Protein AF-0000000084676140 (afdb_homodimer)

pLDDT: mean 97.28, std 3.25, range [74.62, 98.94]

Solvent-accessible surface area (backbone atoms only — not comparable to full-atom values): 13722 Å² total; per-residue (Å²): 125,69,21,80,64,60,48,73,68,31,52,50,50,38,68,68,70,50,57,77,86,40,55,32,29,38,42,34,38,34,19,62,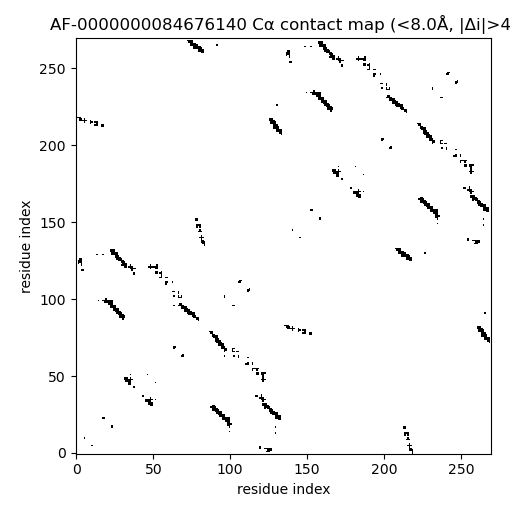25,75,58,37,58,63,63,89,87,52,85,69,72,92,49,34,3,62,56,28,33,50,60,19,43,62,53,45,52,54,49,39,47,73,50,59,23,47,77,77,42,59,28,44,33,72,39,47,38,20,46,53,89,87,59,68,49,47,32,38,36,34,35,37,27,58,24,46,62,37,52,54,51,43,66,65,31,68,70,49,51,64,36,44,59,31,41,55,17,6,43,57,29,37,37,32,33,39,27,38,60,66,132,124,70,19,80,64,60,46,73,68,32,50,51,50,40,68,68,70,50,57,76,86,42,54,33,28,36,41,34,38,33,18,61,25,75,57,38,59,63,61,89,87,51,85,69,73,91,50,35,3,63,54,28,32,49,60,20,43,62,53,46,52,54,49,38,47,72,50,58,23,47,77,78,42,59,28,43,32,72,38,51,37,21,47,54,91,87,59,66,48,46,32,38,36,35,36,37,29,58,24,47,62,38,53,53,51,43,65,64,31,68,69,49,50,65,35,43,59,29,42,57,16,6,42,58,29,37,36,32,32,39,25,38,59,68,131

Nearest PDB structures (foldseek):
  3hhl-assembly2_C  TM=9.458E-01  e=1.572E-15  Rhodopseudomonas palustris
  3dca-assembly2_D  TM=9.521E-01  e=3.335E-15  Rhodopseudomonas palustris
  3fmb-assembly1_B  TM=6.261E-01  e=5.735E-05  Bacteroides fragilis NCTC 9343
  3hf5-assembly2_C  TM=5.515E-01  e=2.009E-04  Pseudomonas reinekei
  3hfk-assembly1_A  TM=5.373E-01  e=4.003E-04  Pseudomonas reinekei

Structure (mmCIF, N/CA/C/O backbone):
data_AF-0000000084676140-model_v1
#
loop_
_entity.id
_entity.type
_entity.pdbx_description
1 polymer 'DUF1330 domain-containing protein'
#
loop_
_atom_site.group_PDB
_atom_site.id
_atom_site.type_symbol
_atom_site.label_atom_id
_atom_site.label_alt_id
_atom_site.label_comp_id
_atom_site.label_asym_id
_atom_site.label_entity_id
_atom_site.label_seq_id
_atom_site.pdbx_PDB_ins_code
_atom_site.Cartn_x
_atom_site.Cartn_y
_atom_site.Cartn_z
_atom_site.occupancy
_atom_site.B_iso_or_equiv
_atom_site.auth_seq_id
_atom_site.auth_comp_id
_atom_site.auth_asym_id
_atom_site.auth_atom_id
_atom_site.pdbx_PDB_model_num
ATOM 1 N N . MET A 1 1 ? 2.906 -12.539 12.797 1 79.81 1 MET A N 1
ATOM 2 C CA . MET A 1 1 ? 2.945 -13.727 11.945 1 79.81 1 MET A CA 1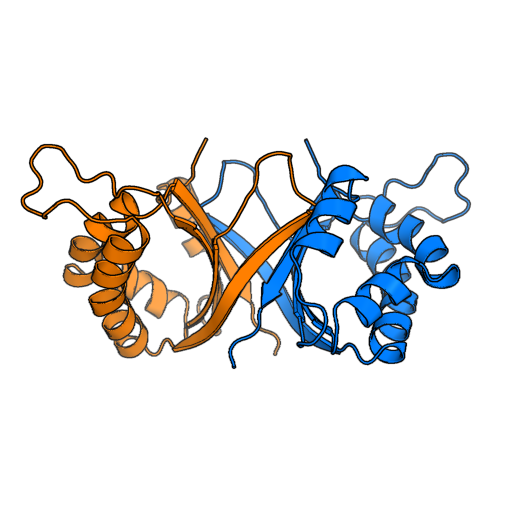
ATOM 3 C C . MET A 1 1 ? 2.785 -13.352 10.477 1 79.81 1 MET A C 1
ATOM 5 O O . MET A 1 1 ? 2.051 -12.422 10.148 1 79.81 1 MET A O 1
ATOM 9 N N . PRO A 1 2 ? 3.498 -13.992 9.594 1 91.94 2 PRO A N 1
ATOM 10 C CA . PRO A 1 2 ? 3.398 -13.664 8.172 1 91.94 2 PRO A CA 1
ATOM 11 C C . PRO A 1 2 ? 2.035 -14.008 7.578 1 91.94 2 PRO A C 1
ATOM 13 O O . PRO A 1 2 ? 1.353 -14.906 8.078 1 91.94 2 PRO A O 1
ATOM 16 N N . SER A 1 3 ? 1.555 -13.227 6.699 1 97 3 SER A N 1
ATOM 17 C CA . SER A 1 3 ? 0.346 -13.484 5.922 1 97 3 SER A CA 1
ATOM 18 C C . SER A 1 3 ? 0.681 -13.805 4.469 1 97 3 SER A C 1
ATOM 20 O O . SER A 1 3 ? 1.271 -12.984 3.764 1 97 3 SER A O 1
ATOM 22 N N . LEU A 1 4 ? 0.245 -15 4.023 1 97.5 4 LEU A N 1
ATOM 23 C CA . LEU A 1 4 ? 0.653 -15.438 2.693 1 97.5 4 LEU A CA 1
ATOM 24 C C . LEU A 1 4 ? -0.562 -15.766 1.834 1 97.5 4 LEU A C 1
ATOM 26 O O . LEU A 1 4 ? -0.536 -15.578 0.615 1 97.5 4 LEU A O 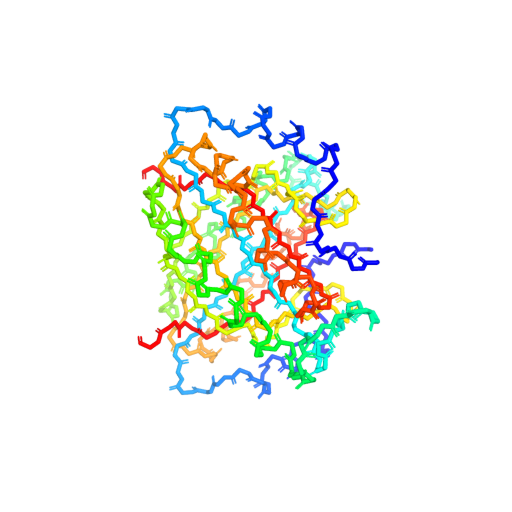1
ATOM 30 N N . ASN A 1 5 ? -1.554 -16.344 2.516 1 95.88 5 ASN A N 1
ATOM 31 C CA . ASN A 1 5 ? -2.773 -16.75 1.832 1 95.88 5 ASN A CA 1
ATOM 32 C C . ASN A 1 5 ? -4.02 -16.234 2.545 1 95.88 5 ASN A C 1
ATOM 34 O O . ASN A 1 5 ? -4.012 -16.047 3.764 1 95.88 5 ASN A O 1
ATOM 38 N N . PRO A 1 6 ? -4.996 -16.016 1.751 1 96.56 6 PRO A N 1
ATOM 39 C CA . PRO A 1 6 ? -6.215 -15.555 2.426 1 96.56 6 PRO A CA 1
ATOM 40 C C . PRO A 1 6 ? -6.906 -16.672 3.205 1 96.56 6 PRO A C 1
ATOM 42 O O . PRO A 1 6 ? -6.895 -17.828 2.779 1 96.56 6 PRO A O 1
ATOM 45 N N . SER A 1 7 ? -7.488 -16.297 4.309 1 95.81 7 SER A N 1
ATOM 46 C CA . SER A 1 7 ? -8.375 -17.219 5.016 1 95.81 7 SER A CA 1
ATOM 47 C C . SER A 1 7 ? -9.758 -17.266 4.363 1 95.81 7 SER A C 1
ATOM 49 O O . SER A 1 7 ? -10.086 -16.406 3.541 1 95.81 7 SER A O 1
ATOM 51 N N . ARG A 1 8 ? -10.539 -18.266 4.836 1 95.62 8 ARG A N 1
ATOM 52 C CA . ARG A 1 8 ? -11.914 -18.359 4.352 1 95.62 8 ARG A CA 1
ATOM 53 C C . ARG A 1 8 ? -12.719 -17.125 4.762 1 95.62 8 ARG A C 1
ATOM 55 O O . ARG A 1 8 ? -13.508 -16.594 3.971 1 95.62 8 ARG A O 1
ATOM 62 N N . GLU A 1 9 ? -12.484 -16.688 5.984 1 96.38 9 GLU A N 1
ATOM 63 C CA . GLU A 1 9 ? -13.18 -15.516 6.496 1 96.38 9 GLU A CA 1
ATOM 64 C C . GLU A 1 9 ? -12.812 -14.266 5.695 1 96.38 9 GLU A C 1
ATOM 66 O O . GLU A 1 9 ? -13.68 -13.453 5.371 1 96.38 9 GLU A O 1
ATOM 71 N N . GLN A 1 10 ? -11.594 -14.148 5.336 1 97.19 10 GLN A N 1
ATOM 72 C CA . GLN A 1 10 ? -11.125 -13.008 4.555 1 97.19 10 GLN A CA 1
ATOM 73 C C . GLN A 1 10 ? -11.703 -13.031 3.143 1 97.19 10 GLN A C 1
ATOM 75 O O . GLN A 1 10 ? -12.117 -12 2.617 1 97.19 10 GLN A O 1
ATOM 80 N N . LEU A 1 11 ? -11.727 -14.188 2.537 1 97.44 11 LEU A N 1
ATOM 81 C CA . LEU A 1 11 ? -12.312 -14.32 1.21 1 97.44 11 LEU A CA 1
ATOM 82 C C . LEU A 1 11 ? -13.797 -13.961 1.234 1 97.44 11 LEU A C 1
ATOM 84 O O . LEU A 1 11 ? -14.289 -13.281 0.332 1 97.44 11 LEU A O 1
ATOM 88 N N . ALA A 1 12 ? -14.492 -14.391 2.225 1 97.25 12 ALA A N 1
ATOM 89 C CA . ALA A 1 12 ? -15.914 -14.078 2.375 1 97.25 12 ALA A CA 1
ATOM 90 C C . ALA A 1 12 ? -16.125 -12.578 2.529 1 97.25 12 ALA A C 1
ATOM 92 O O . ALA A 1 12 ? -17.031 -12.008 1.907 1 97.25 12 ALA A O 1
ATOM 93 N N . ALA A 1 13 ? -15.336 -11.984 3.383 1 97.44 13 ALA A N 1
ATOM 94 C CA . ALA A 1 13 ? -15.43 -10.539 3.576 1 97.44 13 ALA A CA 1
ATOM 95 C C . ALA A 1 13 ? -15.188 -9.797 2.266 1 97.44 13 ALA A C 1
ATOM 97 O O . ALA A 1 13 ? -15.891 -8.828 1.957 1 97.44 13 ALA A O 1
ATOM 98 N N . PHE A 1 14 ? -14.25 -10.234 1.515 1 98.44 14 PHE A N 1
ATOM 99 C CA . PHE A 1 14 ? -13.945 -9.625 0.222 1 98.44 14 PHE A CA 1
ATOM 100 C C . PHE A 1 14 ? -15.148 -9.711 -0.708 1 98.44 14 PHE A C 1
ATOM 102 O O . PHE A 1 14 ? -15.578 -8.711 -1.281 1 98.44 14 PHE A O 1
ATOM 109 N N . ALA A 1 15 ? -15.656 -10.891 -0.856 1 98.06 15 ALA A N 1
ATOM 110 C CA . ALA A 1 15 ? -16.797 -11.117 -1.741 1 98.06 15 ALA A CA 1
ATOM 111 C C . ALA A 1 15 ? -17.984 -10.242 -1.348 1 98.06 15 ALA A C 1
ATOM 113 O O . ALA A 1 15 ? -18.719 -9.758 -2.211 1 98.06 15 ALA A O 1
ATOM 114 N N . GLU A 1 16 ? -18.109 -10.047 -0.111 1 98.06 16 GLU A N 1
ATOM 115 C CA . GLU A 1 16 ? -19.25 -9.297 0.408 1 98.06 16 GLU A CA 1
ATOM 116 C C . GLU A 1 16 ? -19.031 -7.797 0.257 1 98.06 16 GLU A C 1
ATOM 118 O O . GLU A 1 16 ? -19.953 -7.07 -0.124 1 98.06 16 GLU A O 1
ATOM 123 N N . GLN A 1 17 ? -17.844 -7.352 0.499 1 97.94 17 GLN A N 1
ATOM 124 C CA . GLN A 1 17 ? -17.625 -5.926 0.714 1 97.94 17 GLN A CA 1
ATOM 125 C C . GLN A 1 17 ? -17.203 -5.234 -0.579 1 97.94 17 GLN A C 1
ATOM 127 O O . GLN A 1 17 ? -17.438 -4.035 -0.748 1 97.94 17 GLN A O 1
ATOM 132 N N . MET A 1 18 ? -16.609 -5.965 -1.505 1 98.62 18 MET A N 1
ATOM 133 C CA . MET A 1 18 ? -16.219 -5.352 -2.77 1 98.62 18 MET A CA 1
ATOM 134 C C . MET A 1 18 ? -17.406 -5.207 -3.707 1 98.62 18 MET A C 1
ATOM 136 O O . MET A 1 18 ? -18.297 -6.062 -3.719 1 98.62 18 MET A O 1
ATOM 140 N N . PRO A 1 19 ? -17.469 -4.16 -4.465 1 98.25 19 PRO A N 1
ATOM 141 C CA . PRO A 1 19 ? -18.625 -3.936 -5.34 1 98.25 19 PRO A CA 1
ATOM 142 C C . PRO A 1 19 ? -18.719 -4.957 -6.469 1 98.25 19 PRO A C 1
ATOM 144 O O . PRO A 1 19 ? -17.688 -5.398 -6.992 1 98.25 19 PRO A O 1
ATOM 147 N N . ASP A 1 20 ? -19.891 -5.215 -6.957 1 98.19 20 ASP A N 1
ATOM 148 C CA . ASP A 1 20 ? -20.141 -6.188 -8.016 1 98.19 20 ASP A CA 1
ATOM 149 C C . ASP A 1 20 ? -20 -5.551 -9.391 1 98.19 20 ASP A C 1
ATOM 151 O O . ASP A 1 20 ? -19.719 -6.238 -10.375 1 98.19 20 ASP A O 1
ATOM 155 N N . ASP A 1 21 ? -20.234 -4.285 -9.461 1 97.75 21 ASP A N 1
ATOM 156 C CA . ASP A 1 21 ? -20.5 -3.693 -10.766 1 97.75 21 ASP A CA 1
ATOM 157 C C . ASP A 1 21 ? -19.562 -2.525 -11.047 1 97.75 21 ASP A C 1
ATOM 159 O O . ASP A 1 21 ? -19.922 -1.587 -11.758 1 97.75 21 ASP A O 1
ATOM 163 N N . ALA A 1 22 ? -18.438 -2.488 -10.445 1 98.06 22 ALA A N 1
ATOM 164 C CA . ALA A 1 22 ? -17.438 -1.443 -10.68 1 98.06 22 ALA A CA 1
ATOM 165 C C . ALA A 1 22 ? -16.031 -2.021 -10.688 1 98.06 22 ALA A C 1
ATOM 167 O O . ALA A 1 22 ? -15.773 -3.066 -10.086 1 98.06 22 ALA A O 1
ATOM 168 N N . PRO A 1 23 ? -15.055 -1.329 -11.406 1 98.56 23 PRO A N 1
ATOM 169 C CA . PRO A 1 23 ? -13.664 -1.779 -11.367 1 98.56 23 PRO A CA 1
ATOM 170 C C . PRO A 1 23 ? -13.086 -1.778 -9.953 1 98.56 23 PRO A C 1
ATOM 172 O O . PRO A 1 23 ? -13.531 -1.007 -9.102 1 98.56 23 PRO A O 1
ATOM 175 N N . ILE A 1 24 ? -12.117 -2.652 -9.766 1 98.81 24 ILE A N 1
ATOM 176 C CA . ILE A 1 24 ? -11.445 -2.699 -8.469 1 98.81 24 ILE A CA 1
ATOM 177 C C . ILE A 1 24 ? -9.938 -2.584 -8.664 1 98.81 24 ILE A C 1
ATOM 179 O O . ILE A 1 24 ? -9.422 -2.807 -9.766 1 98.81 24 ILE A O 1
ATOM 183 N N . LEU A 1 25 ? -9.266 -2.146 -7.664 1 98.94 25 LEU A N 1
ATOM 184 C CA . LEU A 1 25 ? -7.82 -1.986 -7.594 1 98.94 25 LEU A CA 1
ATOM 185 C C . LEU A 1 25 ? -7.238 -2.781 -6.43 1 98.94 25 LEU A C 1
ATOM 187 O O . LEU A 1 25 ? -7.656 -2.611 -5.285 1 98.94 25 LEU A O 1
ATOM 191 N N . MET A 1 26 ? -6.348 -3.678 -6.727 1 98.94 26 MET A N 1
ATOM 192 C CA . MET A 1 26 ? -5.727 -4.527 -5.715 1 98.94 26 MET A CA 1
ATOM 193 C C . MET A 1 26 ? -4.301 -4.074 -5.426 1 98.94 26 MET A C 1
ATOM 195 O O . MET A 1 26 ? -3.438 -4.125 -6.305 1 98.94 26 MET A O 1
ATOM 199 N N . LEU A 1 27 ? -4.027 -3.652 -4.215 1 98.94 27 LEU A N 1
ATOM 200 C CA . LEU A 1 27 ? -2.676 -3.35 -3.76 1 98.94 27 LEU A CA 1
ATOM 201 C C . LEU A 1 27 ? -1.981 -4.605 -3.24 1 98.94 27 LEU A C 1
ATOM 203 O O . LEU A 1 27 ? -2.494 -5.277 -2.344 1 98.94 27 LEU A O 1
ATOM 207 N N . ASN A 1 28 ? -0.858 -4.898 -3.748 1 98.88 28 ASN A N 1
ATOM 208 C CA . ASN A 1 28 ? 0.019 -5.957 -3.26 1 98.88 28 ASN A CA 1
ATOM 209 C C . ASN A 1 28 ? 1.293 -5.387 -2.641 1 98.88 28 ASN A C 1
ATOM 211 O O . ASN A 1 28 ? 1.968 -4.559 -3.25 1 98.88 28 ASN A O 1
ATOM 215 N N . LEU A 1 29 ? 1.582 -5.781 -1.497 1 98.94 29 LEU A N 1
ATOM 216 C CA . LEU A 1 29 ? 2.904 -5.621 -0.899 1 98.94 29 LEU A CA 1
ATOM 217 C C . LEU A 1 29 ? 3.582 -6.973 -0.712 1 98.94 29 LEU A C 1
ATOM 219 O O . LEU A 1 29 ? 2.984 -7.902 -0.164 1 98.94 29 LEU A O 1
ATOM 223 N N . LEU A 1 30 ? 4.82 -7.039 -1.17 1 98.88 30 LEU A N 1
ATOM 224 C CA . LEU A 1 30 ? 5.504 -8.328 -1.189 1 98.88 30 LEU A CA 1
ATOM 225 C C . LEU A 1 30 ? 6.844 -8.25 -0.466 1 98.88 30 LEU A C 1
ATOM 227 O O . LEU A 1 30 ? 7.609 -7.305 -0.674 1 98.88 30 LEU A O 1
ATOM 231 N N . ARG A 1 31 ? 7.09 -9.203 0.359 1 98.81 31 ARG A N 1
ATOM 232 C CA . ARG A 1 31 ? 8.398 -9.453 0.953 1 98.81 31 ARG A CA 1
ATOM 233 C C . ARG A 1 31 ? 8.906 -10.844 0.594 1 98.81 31 ARG A C 1
ATOM 235 O O . ARG A 1 31 ? 8.297 -11.852 0.965 1 98.81 31 ARG A O 1
ATOM 242 N N . TYR A 1 32 ? 10.055 -10.852 -0.056 1 98.88 32 TYR A N 1
ATOM 243 C CA . TYR A 1 32 ? 10.57 -12.125 -0.548 1 98.88 32 TYR A CA 1
ATOM 244 C C . TYR A 1 32 ? 11.438 -12.805 0.503 1 98.88 32 TYR A C 1
ATOM 246 O O . TYR A 1 32 ? 12.133 -12.133 1.27 1 98.88 32 TYR A O 1
ATOM 254 N N . ARG A 1 33 ? 11.359 -14.102 0.444 1 98.69 33 ARG A N 1
ATOM 255 C CA . ARG A 1 33 ? 12.367 -14.883 1.143 1 98.69 33 ARG A CA 1
ATOM 256 C C . ARG A 1 33 ? 13.703 -14.828 0.411 1 98.69 33 ARG A C 1
ATOM 258 O O . ARG A 1 33 ? 13.742 -14.688 -0.812 1 98.69 33 ARG A O 1
ATOM 265 N N . GLU A 1 34 ? 14.742 -14.969 1.246 1 98.5 34 GLU A N 1
ATOM 266 C CA . GLU A 1 34 ? 16.031 -15.133 0.585 1 98.5 34 GLU A CA 1
ATOM 267 C C . GLU A 1 34 ? 16.078 -16.438 -0.214 1 98.5 34 GLU A C 1
ATOM 269 O O . GLU A 1 34 ? 16.469 -16.438 -1.386 1 98.5 34 GLU A O 1
ATOM 274 N N . ALA A 1 35 ? 15.734 -17.469 0.468 1 98.62 35 ALA A N 1
ATOM 275 C CA . ALA A 1 35 ? 15.594 -18.766 -0.172 1 98.62 35 ALA A CA 1
ATOM 276 C C . ALA A 1 35 ? 14.133 -19.219 -0.177 1 98.62 35 ALA A C 1
ATOM 278 O O . ALA A 1 35 ? 13.469 -19.203 0.863 1 98.62 35 ALA A O 1
ATOM 279 N N . ALA A 1 36 ? 13.711 -19.578 -1.386 1 98.69 36 ALA A N 1
ATOM 280 C CA . ALA A 1 36 ? 12.336 -20.062 -1.479 1 98.69 36 ALA A CA 1
ATOM 281 C C . ALA A 1 36 ? 12.117 -21.281 -0.593 1 98.69 36 ALA A C 1
ATOM 283 O O . ALA A 1 36 ? 12.992 -22.156 -0.498 1 98.69 36 ALA A O 1
ATOM 284 N N . ASP A 1 37 ? 10.969 -21.375 0.036 1 98.12 37 ASP A N 1
ATOM 285 C CA . ASP A 1 37 ? 10.633 -22.469 0.946 1 98.12 37 ASP A CA 1
ATOM 286 C C . ASP A 1 37 ? 9.586 -23.391 0.335 1 98.12 37 ASP A C 1
ATOM 288 O O . ASP A 1 37 ? 8.43 -23.375 0.749 1 98.12 37 ASP A O 1
ATOM 292 N N . TYR A 1 38 ? 10.023 -24.219 -0.586 1 97.62 38 TYR A N 1
ATOM 293 C CA . TYR A 1 38 ? 9.133 -25.188 -1.203 1 97.62 38 TYR A CA 1
ATOM 294 C C . TYR A 1 38 ? 8.859 -26.359 -0.261 1 97.62 38 TYR A C 1
ATOM 296 O O . TYR A 1 38 ? 9.719 -26.719 0.544 1 97.62 38 TYR A O 1
ATOM 304 N N . PRO A 1 39 ? 7.664 -26.922 -0.389 1 94.19 39 PRO A N 1
ATOM 305 C CA . PRO A 1 39 ? 7.438 -28.141 0.388 1 94.19 39 PRO A CA 1
ATOM 306 C C . PRO A 1 39 ? 8.508 -29.203 0.144 1 94.19 39 PRO A C 1
ATOM 308 O O . PRO A 1 39 ? 9.125 -29.234 -0.924 1 94.19 39 PRO A O 1
ATOM 311 N N . ALA A 1 40 ? 8.773 -30 1.168 1 89.88 40 ALA A N 1
ATOM 312 C CA . ALA A 1 40 ? 9.836 -31 1.129 1 89.88 40 ALA A CA 1
ATOM 313 C C . ALA A 1 40 ? 9.688 -31.906 -0.086 1 89.88 40 ALA A C 1
ATOM 315 O O . ALA A 1 40 ? 10.68 -32.281 -0.718 1 89.88 40 ALA A O 1
ATOM 316 N N . ALA A 1 41 ? 8.516 -32.219 -0.515 1 90 41 ALA A N 1
ATOM 317 C CA . ALA A 1 41 ? 8.25 -33.156 -1.599 1 90 41 ALA A CA 1
ATOM 318 C C . ALA A 1 41 ? 8.312 -32.469 -2.955 1 90 41 ALA A C 1
ATOM 320 O O . ALA A 1 41 ? 8.109 -33.094 -3.994 1 90 41 ALA A O 1
ATOM 321 N N . SER A 1 42 ? 8.727 -31.203 -2.904 1 88.31 42 SER A N 1
ATOM 322 C CA . SER A 1 42 ? 8.719 -30.422 -4.145 1 88.31 42 SER A CA 1
ATOM 323 C C . SER A 1 42 ? 9.852 -30.859 -5.074 1 88.31 42 SER A C 1
ATOM 325 O O . SER A 1 42 ? 10.969 -31.125 -4.621 1 88.31 42 SER A O 1
ATOM 327 N N . GLU A 1 43 ? 9.617 -30.828 -6.367 1 92.56 43 GLU A N 1
ATOM 328 C CA . GLU A 1 43 ? 10.609 -31.188 -7.375 1 92.56 43 GLU A CA 1
ATOM 329 C C . GLU A 1 43 ? 11.367 -29.969 -7.871 1 92.56 43 GLU A C 1
ATOM 331 O O . GLU A 1 43 ? 12.258 -30.078 -8.711 1 92.56 43 GLU A O 1
ATOM 336 N N . HIS A 1 44 ? 10.977 -28.875 -7.418 1 94 44 HIS A N 1
ATOM 337 C CA . HIS A 1 44 ? 11.594 -27.656 -7.902 1 94 44 HIS A CA 1
ATOM 338 C C . HIS A 1 44 ? 12.992 -27.469 -7.324 1 94 44 HIS A C 1
ATOM 340 O O . HIS A 1 44 ? 13.227 -27.75 -6.148 1 94 44 HIS A O 1
ATOM 346 N N . ALA A 1 45 ? 13.867 -27.141 -8.172 1 93.62 45 ALA A N 1
ATOM 347 C CA . ALA A 1 45 ? 15.234 -26.859 -7.734 1 93.62 45 ALA A CA 1
ATOM 348 C C . ALA A 1 45 ? 15.273 -25.688 -6.762 1 93.62 45 ALA A C 1
ATOM 350 O O . ALA A 1 45 ? 14.461 -24.766 -6.855 1 93.62 45 ALA A O 1
ATOM 351 N N . PRO A 1 46 ? 16.234 -25.781 -5.848 1 95.81 46 PRO A N 1
ATOM 352 C CA . PRO A 1 46 ? 16.406 -24.625 -4.969 1 95.81 46 PRO A CA 1
ATOM 353 C C . PRO A 1 46 ? 16.625 -23.312 -5.742 1 95.81 46 PRO A C 1
ATOM 355 O O . PRO A 1 46 ? 17.281 -23.312 -6.785 1 95.81 46 PRO A O 1
ATOM 358 N N . CYS A 1 47 ? 16.031 -22.219 -5.273 1 98.19 47 CYS A N 1
ATOM 359 C CA . CYS A 1 47 ? 16.156 -20.906 -5.867 1 98.19 47 CYS A CA 1
ATOM 360 C C . CYS A 1 47 ? 15.836 -19.812 -4.848 1 98.19 47 CYS A C 1
ATOM 362 O O . CYS A 1 47 ? 15.508 -20.109 -3.697 1 98.19 47 CYS A O 1
ATOM 364 N N . SER A 1 48 ? 16 -18.562 -5.172 1 98.75 48 SER A N 1
ATOM 365 C CA . SER A 1 48 ? 15.633 -17.453 -4.301 1 98.75 48 SER A CA 1
ATOM 366 C C . SER A 1 48 ? 14.125 -17.234 -4.281 1 98.75 48 SER A C 1
ATOM 368 O O . SER A 1 48 ? 13.406 -17.734 -5.152 1 98.75 48 SER A O 1
ATOM 370 N N . GLY A 1 49 ? 13.625 -16.547 -3.305 1 98.88 49 GLY A N 1
ATOM 371 C CA . GLY A 1 49 ? 12.227 -16.141 -3.303 1 98.88 49 GLY A CA 1
ATOM 372 C C . GLY A 1 49 ? 11.836 -15.344 -4.535 1 98.88 49 GLY A C 1
ATOM 373 O O . GLY A 1 49 ? 10.773 -15.578 -5.113 1 98.88 49 GLY A O 1
ATOM 374 N N . ARG A 1 50 ? 12.695 -14.516 -4.973 1 98.75 50 ARG A N 1
ATOM 375 C CA . ARG A 1 50 ? 12.422 -13.695 -6.152 1 98.75 50 ARG A CA 1
ATOM 376 C C . ARG A 1 50 ? 12.273 -14.562 -7.398 1 98.75 50 ARG A C 1
ATOM 378 O O . ARG A 1 50 ? 11.391 -14.32 -8.227 1 98.75 50 ARG A O 1
ATOM 385 N N . GLU A 1 51 ? 13.125 -15.523 -7.469 1 98.62 51 GLU A N 1
ATOM 386 C CA . GLU A 1 51 ? 13.031 -16.422 -8.609 1 98.62 51 GLU A CA 1
ATOM 387 C C . GLU A 1 51 ? 11.742 -17.234 -8.57 1 98.62 51 GLU A C 1
ATOM 389 O O . GLU A 1 51 ? 11.094 -17.438 -9.602 1 98.62 51 GLU A O 1
ATOM 394 N N . ALA A 1 52 ? 11.398 -17.703 -7.398 1 98.81 52 ALA A N 1
ATOM 395 C CA . ALA A 1 52 ? 10.148 -18.438 -7.25 1 98.81 52 ALA A CA 1
ATOM 396 C C . ALA A 1 52 ? 8.953 -17.562 -7.625 1 98.81 52 ALA A C 1
ATOM 398 O O . ALA A 1 52 ? 8.023 -18.031 -8.281 1 98.81 52 ALA A O 1
ATOM 399 N N . TYR A 1 53 ? 9 -16.344 -7.258 1 98.81 53 TYR A N 1
ATOM 400 C CA . TYR A 1 53 ? 7.906 -15.453 -7.594 1 98.81 53 TYR A CA 1
ATOM 401 C C . TYR A 1 53 ? 7.844 -15.203 -9.094 1 98.81 53 TYR A C 1
ATOM 403 O O . TYR A 1 53 ? 6.758 -15.062 -9.664 1 98.81 53 TYR A O 1
ATOM 411 N N . ARG A 1 54 ? 8.984 -15.172 -9.695 1 98.38 54 ARG A N 1
ATOM 412 C CA . ARG A 1 54 ? 9 -15.031 -11.148 1 98.38 54 ARG A CA 1
ATOM 413 C C . ARG A 1 54 ? 8.32 -16.219 -11.812 1 98.38 54 ARG A C 1
ATOM 415 O O . ARG A 1 54 ? 7.59 -16.062 -12.797 1 98.38 54 ARG A O 1
ATOM 422 N N . ARG A 1 55 ? 8.578 -17.359 -11.328 1 98.12 55 ARG A N 1
ATOM 423 C CA . ARG A 1 55 ? 7.887 -18.531 -11.836 1 98.12 55 ARG A CA 1
ATOM 424 C C . ARG A 1 55 ? 6.375 -18.391 -11.695 1 98.12 55 ARG A C 1
ATOM 426 O O . ARG A 1 55 ? 5.633 -18.656 -12.648 1 98.12 55 ARG A O 1
ATOM 433 N N . TYR A 1 56 ? 5.973 -17.922 -10.594 1 98.69 56 TYR A N 1
ATOM 434 C CA . TYR A 1 56 ? 4.559 -17.672 -10.344 1 98.69 56 TYR A CA 1
ATOM 435 C C . TYR A 1 56 ? 4.012 -16.625 -11.312 1 98.69 56 TYR A C 1
ATOM 437 O O . TYR A 1 56 ? 2.949 -16.828 -11.914 1 98.69 56 TYR A O 1
ATOM 445 N N . SER A 1 57 ? 4.707 -15.539 -11.516 1 98.44 57 SER A N 1
ATOM 446 C CA . SER A 1 57 ? 4.234 -14.383 -12.273 1 98.44 57 SER A CA 1
ATOM 447 C C . SER A 1 57 ? 4.023 -14.734 -13.742 1 98.44 57 SER A C 1
ATOM 449 O O . SER A 1 57 ? 3.152 -14.164 -14.398 1 98.44 57 SER A O 1
ATOM 451 N N . ARG A 1 58 ? 4.789 -15.695 -14.203 1 96.75 58 ARG A N 1
ATOM 452 C CA . ARG A 1 58 ? 4.633 -16.125 -15.594 1 96.75 58 ARG A CA 1
ATOM 453 C C . ARG A 1 58 ? 3.215 -16.609 -15.859 1 96.75 58 ARG A C 1
ATOM 455 O O . ARG A 1 58 ? 2.611 -16.25 -16.875 1 96.75 58 ARG A O 1
ATOM 462 N N . THR A 1 59 ? 2.76 -17.281 -15.023 1 98.06 59 THR A N 1
ATOM 463 C CA . THR A 1 59 ? 1.394 -17.766 -15.148 1 98.06 59 THR A CA 1
ATOM 464 C C . THR A 1 59 ? 0.39 -16.703 -14.719 1 98.06 59 THR A C 1
ATOM 466 O O . THR A 1 59 ? -0.592 -16.453 -15.422 1 98.06 59 THR A O 1
ATOM 469 N N . ALA A 1 60 ? 0.611 -16.062 -13.57 1 98.31 60 ALA A N 1
ATOM 470 C CA . ALA A 1 60 ? -0.33 -15.117 -12.977 1 98.31 60 ALA A CA 1
ATOM 471 C C . ALA A 1 60 ? -0.623 -13.953 -13.922 1 98.31 60 ALA A C 1
ATOM 473 O O . ALA A 1 60 ? -1.771 -13.523 -14.047 1 98.31 60 ALA A O 1
ATOM 474 N N . LEU A 1 61 ? 0.411 -13.477 -14.602 1 98.12 61 LEU A N 1
ATOM 475 C CA . LEU A 1 61 ? 0.237 -12.336 -15.492 1 98.12 61 LEU A CA 1
ATOM 476 C C . LEU A 1 61 ? -0.702 -12.68 -16.641 1 98.12 61 LEU A C 1
ATOM 478 O O . LEU A 1 61 ? -1.581 -11.891 -17 1 98.12 61 LEU A O 1
ATOM 482 N N . ALA A 1 62 ? -0.502 -13.844 -17.188 1 98.31 62 ALA A N 1
ATOM 483 C CA . ALA A 1 62 ? -1.386 -14.289 -18.266 1 98.31 62 ALA A CA 1
ATOM 484 C C . ALA A 1 62 ? -2.826 -14.414 -17.766 1 98.31 62 ALA A C 1
ATOM 486 O O . ALA A 1 62 ? -3.764 -14.039 -18.484 1 98.31 62 ALA A O 1
ATOM 487 N N . LYS A 1 63 ? -3.016 -14.914 -16.625 1 98.75 63 LYS A N 1
ATOM 488 C CA . LYS A 1 63 ? -4.352 -15.07 -16.062 1 98.75 63 LYS A CA 1
ATOM 489 C C . LYS A 1 63 ? -4.988 -13.719 -15.758 1 98.75 63 LYS A C 1
ATOM 491 O O . LYS A 1 63 ? -6.176 -13.508 -16.016 1 98.75 63 LYS A O 1
ATOM 496 N N . VAL A 1 64 ? -4.207 -12.773 -15.195 1 98.69 64 VAL A N 1
ATOM 497 C CA . VAL A 1 64 ? -4.672 -11.406 -14.961 1 98.69 64 VAL A CA 1
ATOM 498 C C . VAL A 1 64 ? -5.188 -10.812 -16.266 1 98.69 64 VAL A C 1
ATOM 500 O O . VAL A 1 64 ? -6.32 -10.328 -16.344 1 98.69 64 VAL A O 1
ATOM 503 N N . GLN A 1 65 ? -4.406 -10.922 -17.297 1 98.38 65 GLN A N 1
ATOM 504 C CA . GLN A 1 65 ? -4.781 -10.359 -18.594 1 98.38 65 GLN A CA 1
ATOM 505 C C . GLN A 1 65 ? -6 -11.078 -19.172 1 98.38 65 GLN A C 1
ATOM 507 O O . GLN A 1 65 ? -6.863 -10.445 -19.797 1 98.38 65 GLN A O 1
ATOM 512 N N . GLY A 1 66 ? -6.039 -12.336 -18.969 1 98.38 66 GLY A N 1
ATOM 513 C CA . GLY A 1 66 ? -7.117 -13.156 -19.5 1 98.38 66 GLY A CA 1
ATOM 514 C C . GLY A 1 66 ? -8.484 -12.75 -18.984 1 98.38 66 GLY A C 1
ATOM 515 O O . GLY A 1 66 ? -9.492 -12.922 -19.672 1 98.38 66 GLY A O 1
ATOM 516 N N . VAL A 1 67 ? -8.531 -12.148 -17.797 1 98.62 67 VAL A N 1
ATOM 517 C CA . VAL A 1 67 ? -9.812 -11.758 -17.219 1 98.62 67 VAL A CA 1
ATOM 518 C C . VAL A 1 67 ? -9.992 -10.242 -17.344 1 98.62 67 VAL A C 1
ATOM 520 O O . VAL A 1 67 ? -10.875 -9.664 -16.703 1 98.62 67 VAL A O 1
ATOM 523 N N . GLY A 1 68 ? -9.094 -9.648 -18.078 1 98.44 68 GLY A N 1
ATOM 524 C CA . GLY A 1 68 ? -9.211 -8.219 -18.328 1 98.44 68 GLY A CA 1
ATOM 525 C C . GLY A 1 68 ? -8.477 -7.375 -17.297 1 98.44 68 GLY A C 1
ATOM 526 O O . GLY A 1 68 ? -8.641 -6.152 -17.266 1 98.44 68 GLY A O 1
ATOM 527 N N . GLY A 1 69 ? -7.711 -7.98 -16.516 1 98.62 69 GLY A N 1
ATOM 528 C CA . GLY A 1 69 ? -6.902 -7.246 -15.547 1 98.62 69 GLY A CA 1
ATOM 529 C C . GLY A 1 69 ? -5.652 -6.641 -16.156 1 98.62 69 GLY A C 1
ATOM 530 O O . GLY A 1 69 ? -5.289 -6.965 -17.297 1 98.62 69 GLY A O 1
ATOM 531 N N . ARG A 1 70 ? -5.051 -5.734 -15.398 1 98.12 70 ARG A N 1
ATOM 532 C CA . ARG A 1 70 ? -3.799 -5.113 -15.828 1 98.12 70 ARG A CA 1
ATOM 533 C C . ARG A 1 70 ? -2.98 -4.648 -14.625 1 98.12 70 ARG A C 1
ATOM 535 O O . ARG A 1 70 ? -3.531 -4.133 -13.648 1 98.12 70 ARG A O 1
ATOM 542 N N . VAL A 1 71 ? -1.702 -4.832 -14.719 1 98 71 VAL A N 1
ATOM 543 C CA . VAL A 1 71 ? -0.776 -4.25 -13.75 1 98 71 VAL A CA 1
ATOM 544 C C . VAL A 1 71 ? -0.592 -2.764 -14.047 1 98 71 VAL A C 1
ATOM 546 O O . VAL A 1 71 ? -0.05 -2.393 -15.086 1 98 71 VAL A O 1
ATOM 549 N N . GLU A 1 72 ? -0.945 -1.942 -13.117 1 97.75 72 GLU A N 1
ATOM 550 C CA . GLU A 1 72 ? -0.852 -0.502 -13.336 1 97.75 72 GLU A CA 1
ATOM 551 C C . GLU A 1 72 ? 0.475 0.049 -12.82 1 97.75 72 GLU A C 1
ATOM 553 O O . GLU A 1 72 ? 0.964 1.066 -13.32 1 97.75 72 GLU A O 1
ATOM 558 N N . LEU A 1 73 ? 0.974 -0.599 -11.875 1 98.25 73 LEU A N 1
ATOM 559 C CA . LEU A 1 73 ? 2.205 -0.125 -11.258 1 98.25 73 LEU A CA 1
ATOM 560 C C . LEU A 1 73 ? 2.988 -1.284 -10.648 1 98.25 73 LEU A C 1
ATOM 562 O O . LEU A 1 73 ? 2.41 -2.146 -9.984 1 98.25 73 LEU A O 1
ATOM 566 N N . LEU A 1 74 ? 4.152 -1.386 -10.922 1 98.12 74 LEU A N 1
ATOM 567 C CA . LEU A 1 74 ? 5.156 -2.188 -10.227 1 98.12 74 LEU A CA 1
ATOM 568 C C . LEU A 1 74 ? 6.312 -1.317 -9.758 1 98.12 74 LEU A C 1
ATOM 570 O O . LEU A 1 74 ? 6.996 -0.687 -10.562 1 98.12 74 LEU A O 1
ATOM 574 N N . ALA A 1 75 ? 6.535 -1.246 -8.445 1 98.56 75 ALA A N 1
ATOM 575 C CA . ALA A 1 75 ? 7.566 -0.388 -7.875 1 98.56 75 ALA A CA 1
ATOM 576 C C . ALA A 1 75 ? 8.391 -1.143 -6.836 1 98.56 75 ALA A C 1
ATOM 578 O O . ALA A 1 75 ? 7.883 -2.035 -6.156 1 98.56 75 ALA A O 1
ATOM 579 N N . ALA A 1 76 ? 9.664 -0.822 -6.773 1 98.38 76 ALA A N 1
ATOM 580 C CA . ALA A 1 76 ? 10.508 -1.348 -5.703 1 98.38 76 ALA A CA 1
ATOM 581 C C . ALA A 1 76 ? 10.258 -0.607 -4.395 1 98.38 76 ALA A C 1
ATOM 583 O O . ALA A 1 76 ? 10.406 0.616 -4.328 1 98.38 76 ALA A O 1
ATOM 584 N N . ALA A 1 77 ? 9.812 -1.362 -3.369 1 98.62 77 ALA A N 1
ATOM 585 C CA . ALA A 1 77 ? 9.727 -0.777 -2.033 1 98.62 77 ALA A CA 1
ATOM 586 C C . ALA A 1 77 ? 11.102 -0.729 -1.367 1 98.62 77 ALA A C 1
ATOM 588 O O . ALA A 1 77 ? 11.812 -1.735 -1.322 1 98.62 77 ALA A O 1
ATOM 589 N N . GLN A 1 78 ? 11.445 0.436 -0.808 1 98.38 78 GLN A N 1
ATOM 590 C CA . GLN A 1 78 ? 12.805 0.603 -0.32 1 98.38 78 GLN A CA 1
ATOM 591 C C . GLN A 1 78 ? 12.844 0.688 1.204 1 98.38 78 GLN A C 1
ATOM 593 O O . GLN A 1 78 ? 13.68 0.054 1.848 1 98.38 78 GLN A O 1
ATOM 598 N N . VAL A 1 79 ? 11.945 1.506 1.792 1 98.19 79 VAL A N 1
ATOM 599 C CA . VAL A 1 79 ? 12.016 1.777 3.223 1 98.19 79 VAL A CA 1
ATOM 600 C C . VAL A 1 79 ? 10.609 1.982 3.779 1 98.19 79 VAL A C 1
ATOM 602 O O . VAL A 1 79 ? 9.781 2.668 3.166 1 98.19 79 VAL A O 1
ATOM 605 N N . ALA A 1 80 ? 10.297 1.366 4.891 1 98.38 80 ALA A N 1
ATOM 606 C CA . ALA A 1 80 ? 9.086 1.672 5.645 1 98.38 80 ALA A CA 1
ATOM 607 C C . ALA A 1 80 ? 9.328 2.801 6.645 1 98.38 80 ALA A C 1
ATOM 609 O O . ALA A 1 80 ? 9.781 2.559 7.766 1 98.38 80 ALA A O 1
ATOM 610 N N . LEU A 1 81 ? 9.008 3.994 6.266 1 98.56 81 LEU A N 1
ATOM 611 C CA . LEU A 1 81 ? 9.281 5.18 7.074 1 98.56 81 LEU A CA 1
ATOM 612 C C . LEU A 1 81 ? 8.375 5.215 8.305 1 98.56 81 LEU A C 1
ATOM 614 O O . LEU A 1 81 ? 8.812 5.602 9.391 1 98.56 81 LEU A O 1
ATOM 618 N N . ILE A 1 82 ? 7.105 4.945 8.133 1 98.69 82 ILE A N 1
ATOM 619 C CA . ILE A 1 82 ? 6.168 4.746 9.227 1 98.69 82 ILE A CA 1
ATOM 620 C C . ILE A 1 82 ? 5.594 3.334 9.172 1 98.69 82 ILE A C 1
ATOM 622 O O . ILE A 1 82 ? 4.852 2.998 8.242 1 98.69 82 ILE A O 1
ATOM 626 N N . ALA A 1 83 ? 5.898 2.531 10.07 1 97.94 83 ALA A N 1
ATOM 627 C CA . ALA A 1 83 ? 5.473 1.141 10.219 1 97.94 83 ALA A CA 1
ATOM 628 C C . ALA A 1 83 ? 6 0.54 11.516 1 97.94 83 ALA A C 1
ATOM 630 O O . ALA A 1 83 ? 6.91 1.092 12.141 1 97.94 83 ALA A O 1
ATOM 631 N N . PRO A 1 84 ? 5.391 -0.57 12 1 95.44 84 PRO A N 1
ATOM 632 C CA . PRO A 1 84 ? 6.027 -1.284 13.109 1 95.44 84 PRO A CA 1
ATOM 633 C C . PRO A 1 84 ? 7.473 -1.681 12.805 1 95.44 84 PRO A C 1
ATOM 635 O O . PRO A 1 84 ? 7.812 -1.937 11.641 1 95.44 84 PRO A O 1
ATOM 638 N N . ALA A 1 85 ? 8.242 -1.739 13.906 1 91.31 85 ALA A N 1
ATOM 639 C CA . ALA A 1 85 ? 9.625 -2.17 13.75 1 91.31 85 ALA A CA 1
ATOM 640 C C . ALA A 1 85 ? 9.703 -3.539 13.078 1 91.31 85 ALA A C 1
ATOM 642 O O . ALA A 1 85 ? 8.953 -4.449 13.422 1 91.31 85 ALA A O 1
ATOM 643 N N . GLY A 1 86 ? 10.516 -3.654 12.062 1 90.81 86 GLY A N 1
ATOM 644 C CA . GLY A 1 86 ? 10.742 -4.93 11.398 1 90.81 86 GLY A CA 1
ATOM 645 C C . GLY A 1 86 ? 9.898 -5.113 10.148 1 90.81 86 GLY A C 1
ATOM 646 O O . GLY A 1 86 ? 10.172 -6 9.336 1 90.81 86 GLY A O 1
ATOM 647 N N . GLU A 1 87 ? 8.82 -4.293 10 1 95.62 87 GLU A N 1
ATOM 648 C CA . GLU A 1 87 ? 8.047 -4.387 8.758 1 95.62 87 GLU A CA 1
ATOM 649 C C . GLU A 1 87 ? 8.844 -3.863 7.57 1 95.62 87 GLU A C 1
ATOM 651 O O . GLU A 1 87 ? 9.359 -2.744 7.605 1 95.62 87 GLU A O 1
ATOM 656 N N . GLN A 1 88 ? 8.969 -4.73 6.613 1 96.75 88 GLN A N 1
ATOM 657 C CA . GLN A 1 88 ? 9.695 -4.41 5.391 1 96.75 88 GLN A CA 1
ATOM 658 C C . GLN A 1 88 ? 9.016 -5.023 4.168 1 96.75 88 GLN A C 1
ATOM 660 O O . GLN A 1 88 ? 8.484 -6.129 4.238 1 96.75 88 GLN A O 1
ATOM 665 N N . TRP A 1 89 ? 9.117 -4.309 3.117 1 98.69 89 TRP A N 1
ATOM 666 C CA . TRP A 1 89 ? 8.578 -4.773 1.846 1 98.69 89 TRP A CA 1
ATOM 667 C C . TRP A 1 89 ? 9.617 -4.656 0.734 1 98.69 89 TRP A C 1
ATOM 669 O O . TRP A 1 89 ? 10.477 -3.771 0.773 1 98.69 89 TRP A O 1
ATOM 679 N N . ASP A 1 90 ? 9.477 -5.535 -0.283 1 98.75 90 ASP A N 1
ATOM 680 C CA . ASP A 1 90 ? 10.398 -5.512 -1.412 1 98.75 90 ASP A CA 1
ATOM 681 C C . ASP A 1 90 ? 9.734 -4.918 -2.654 1 98.75 90 ASP A C 1
ATOM 683 O O . ASP A 1 90 ? 10.398 -4.262 -3.463 1 98.75 90 ASP A O 1
ATOM 687 N N . GLU A 1 91 ? 8.422 -5.16 -2.816 1 98.69 91 GLU A N 1
ATOM 688 C CA . GLU A 1 91 ? 7.73 -4.691 -4.016 1 98.69 91 GLU A CA 1
ATOM 689 C C . GLU A 1 91 ? 6.309 -4.238 -3.693 1 98.69 91 GLU A C 1
ATOM 691 O O . GLU A 1 91 ? 5.684 -4.75 -2.766 1 98.69 91 GLU A O 1
ATOM 696 N N . LEU A 1 92 ? 5.934 -3.295 -4.395 1 98.81 92 LEU A N 1
ATOM 697 C CA . LEU A 1 92 ? 4.57 -2.783 -4.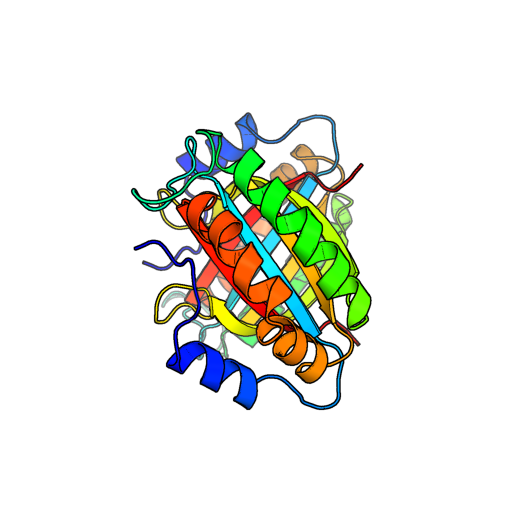461 1 98.81 92 LEU A CA 1
ATOM 698 C C . LEU A 1 92 ? 3.971 -3.004 -5.848 1 98.81 92 LEU A C 1
ATOM 700 O O . LEU A 1 92 ? 4.582 -2.645 -6.855 1 98.81 92 LEU A O 1
ATOM 704 N N . LEU A 1 93 ? 2.838 -3.652 -5.949 1 98.69 93 LEU A N 1
ATOM 705 C CA . LEU A 1 93 ? 2.104 -3.836 -7.195 1 98.69 93 LEU A CA 1
ATOM 706 C C . LEU A 1 93 ? 0.673 -3.322 -7.066 1 98.69 93 LEU A C 1
ATOM 708 O O . LEU A 1 93 ? 0.01 -3.57 -6.055 1 98.69 93 LEU A O 1
ATOM 712 N N . LEU A 1 94 ? 0.236 -2.615 -8.039 1 98.75 94 LEU A N 1
ATOM 713 C CA . LEU A 1 94 ? -1.173 -2.279 -8.211 1 98.75 94 LEU A CA 1
ATOM 714 C C . LEU A 1 94 ? -1.75 -2.957 -9.445 1 98.75 94 LEU A C 1
ATOM 716 O O . LEU A 1 94 ? -1.258 -2.75 -10.555 1 98.75 94 LEU A O 1
ATOM 720 N N . VAL A 1 95 ? -2.754 -3.727 -9.203 1 98.81 95 VAL A N 1
ATOM 721 C CA . VAL A 1 95 ? -3.393 -4.449 -10.297 1 98.81 95 VAL A CA 1
ATOM 722 C C . VAL A 1 95 ? -4.863 -4.059 -10.391 1 98.81 95 VAL A C 1
ATOM 724 O O . VAL A 1 95 ? -5.582 -4.082 -9.383 1 98.81 95 VAL A O 1
ATOM 727 N N . ARG A 1 96 ? -5.332 -3.721 -11.523 1 98.62 96 ARG A N 1
ATOM 728 C CA . ARG A 1 96 ? -6.723 -3.34 -11.75 1 98.62 96 ARG A CA 1
ATOM 729 C C . ARG A 1 96 ? -7.496 -4.469 -12.422 1 98.62 96 ARG A C 1
ATOM 731 O O . ARG A 1 96 ? -6.977 -5.141 -13.32 1 98.62 96 ARG A O 1
ATOM 738 N N . TYR A 1 97 ? -8.664 -4.645 -12.008 1 98.81 97 TYR A N 1
ATOM 739 C CA . TYR A 1 97 ? -9.609 -5.57 -12.617 1 98.81 97 TYR A CA 1
ATOM 740 C C . TYR A 1 97 ? -10.906 -4.859 -12.992 1 98.81 97 TYR A C 1
ATOM 742 O O . TYR A 1 97 ? -11.328 -3.926 -12.305 1 98.81 97 TYR A O 1
ATOM 750 N N . PRO A 1 98 ? -11.531 -5.34 -14.039 1 98.56 98 PRO A N 1
ATOM 751 C CA . PRO A 1 98 ? -12.773 -4.672 -14.445 1 98.56 98 PRO A CA 1
ATOM 752 C C . PRO A 1 98 ? -13.898 -4.852 -13.43 1 98.56 98 PRO A C 1
ATOM 754 O O . PRO A 1 98 ? -14.719 -3.949 -13.25 1 98.56 98 PRO A O 1
ATOM 757 N N . LEU A 1 99 ? -13.961 -6.051 -12.805 1 98.56 99 LEU A N 1
ATOM 758 C CA . LEU A 1 99 ? -14.961 -6.398 -11.805 1 98.56 99 LEU A CA 1
ATOM 759 C C . LEU A 1 99 ? -14.375 -7.332 -10.75 1 98.56 99 LEU A C 1
ATOM 761 O O . LEU A 1 99 ? -13.391 -8.031 -11.016 1 98.56 99 LEU A O 1
ATOM 765 N N . LYS A 1 100 ? -15.055 -7.332 -9.594 1 98.62 100 LYS A N 1
ATOM 766 C CA . LYS A 1 100 ? -14.609 -8.273 -8.57 1 98.62 100 LYS A CA 1
ATOM 767 C C . LYS A 1 100 ? -14.75 -9.719 -9.055 1 98.62 100 LYS A C 1
ATOM 769 O O . LYS A 1 100 ? -13.938 -10.578 -8.695 1 98.62 100 LYS A O 1
ATOM 774 N N . ALA A 1 101 ? -15.734 -10 -9.891 1 98.56 101 ALA A N 1
ATOM 775 C CA . ALA A 1 101 ? -15.961 -11.352 -10.398 1 98.56 101 ALA A CA 1
ATOM 776 C C . ALA A 1 101 ? -14.781 -11.812 -11.25 1 98.56 101 ALA A C 1
ATOM 778 O O . ALA A 1 101 ? -14.445 -13 -11.258 1 98.56 101 ALA A O 1
ATOM 779 N N . ALA A 1 102 ? -14.18 -10.914 -12 1 98.75 102 ALA A N 1
ATOM 780 C CA . ALA A 1 102 ? -13 -11.242 -12.797 1 98.75 102 ALA A CA 1
ATOM 781 C C . ALA A 1 102 ? -11.852 -11.711 -11.906 1 98.75 102 ALA A C 1
ATOM 783 O O . ALA A 1 102 ? -11.227 -12.734 -12.188 1 98.75 102 ALA A O 1
ATOM 784 N N . PHE A 1 103 ? -11.664 -11.016 -10.875 1 98.81 103 PHE A N 1
ATOM 785 C CA . PHE A 1 103 ? -10.617 -11.352 -9.914 1 98.81 103 PHE A CA 1
ATOM 786 C C . PHE A 1 103 ? -10.898 -12.695 -9.25 1 98.81 103 PHE A C 1
ATOM 788 O O . PHE A 1 103 ? -10.023 -13.562 -9.203 1 98.81 103 PHE A O 1
ATOM 795 N N . LEU A 1 104 ? -12.086 -12.859 -8.758 1 98.38 104 LEU A N 1
ATOM 796 C CA . LEU A 1 104 ? -12.453 -14.102 -8.086 1 98.38 104 LEU A CA 1
ATOM 797 C C . LEU A 1 104 ? -12.398 -15.281 -9.055 1 98.38 104 LEU A C 1
ATOM 799 O O . LEU A 1 104 ? -12.008 -16.391 -8.672 1 98.38 104 LEU A O 1
ATOM 803 N N . GLY A 1 105 ? -12.844 -15 -10.273 1 97.75 105 GLY A N 1
ATOM 804 C CA . GLY A 1 105 ? -12.727 -16.031 -11.289 1 97.75 105 GLY A CA 1
ATOM 805 C C . GLY A 1 105 ? -11.305 -16.484 -11.523 1 97.75 105 GLY A C 1
ATOM 806 O O . GLY A 1 105 ? -11.047 -17.688 -11.695 1 97.75 105 GLY A O 1
ATOM 807 N N . MET A 1 106 ? -10.445 -15.539 -11.523 1 98.56 106 MET A N 1
ATOM 808 C CA . MET A 1 106 ? -9.031 -15.867 -11.68 1 98.56 106 MET A CA 1
ATOM 809 C C . MET A 1 106 ? -8.531 -16.703 -10.5 1 98.56 106 MET A C 1
ATOM 811 O O . MET A 1 106 ? -7.824 -17.688 -10.695 1 98.56 106 MET A O 1
ATOM 815 N N . LEU A 1 107 ? -8.906 -16.359 -9.312 1 97.44 107 LEU A N 1
ATOM 816 C CA . LEU A 1 107 ? -8.477 -17.078 -8.117 1 97.44 107 LEU A CA 1
ATOM 817 C C . LEU A 1 107 ? -8.922 -18.531 -8.18 1 97.44 107 LEU A C 1
ATOM 819 O O . LEU A 1 107 ? -8.258 -19.422 -7.641 1 97.44 107 LEU A O 1
ATOM 823 N N . ALA A 1 108 ? -9.992 -18.75 -8.836 1 96.75 108 ALA A N 1
ATOM 824 C CA . ALA A 1 108 ? -10.57 -20.078 -8.875 1 96.75 108 ALA A CA 1
ATOM 825 C C . ALA A 1 108 ? -10 -20.891 -10.039 1 96.75 108 ALA A C 1
ATOM 827 O O . ALA A 1 108 ? -10.242 -22.094 -10.141 1 96.75 108 ALA A O 1
ATOM 828 N N . ASP A 1 109 ? -9.273 -20.281 -10.898 1 98.12 109 ASP A N 1
ATOM 829 C CA . ASP A 1 109 ? -8.711 -20.953 -12.07 1 98.12 109 ASP A CA 1
ATOM 830 C C . ASP A 1 109 ? -7.691 -22.016 -11.656 1 98.12 109 ASP A C 1
ATOM 832 O O . ASP A 1 109 ? -6.742 -21.719 -10.93 1 98.12 109 ASP A O 1
ATOM 836 N N . PRO A 1 110 ? -7.863 -23.266 -12.156 1 97.94 110 PRO A N 1
ATOM 837 C CA . PRO A 1 110 ? -6.984 -24.344 -11.711 1 97.94 110 PRO A CA 1
ATOM 838 C C . PRO A 1 110 ? -5.52 -24.109 -12.078 1 97.94 110 PRO A C 1
ATOM 840 O O . PRO A 1 110 ? -4.621 -24.5 -11.328 1 97.94 110 PRO A O 1
ATOM 843 N N . GLU A 1 111 ? -5.289 -23.562 -13.211 1 98.12 111 GLU A N 1
ATOM 844 C CA . GLU A 1 111 ? -3.914 -23.266 -13.594 1 98.12 111 GLU A CA 1
ATOM 845 C C . GLU A 1 111 ? -3.309 -22.203 -12.688 1 98.12 111 GLU A C 1
ATOM 847 O O . GLU A 1 111 ? -2.137 -22.281 -12.312 1 98.12 111 GLU A O 1
ATOM 852 N N . TYR A 1 112 ? -4.082 -21.188 -12.391 1 98.44 112 TYR A N 1
ATOM 853 C CA . TYR A 1 112 ? -3.637 -20.172 -11.445 1 98.44 112 TYR A CA 1
ATOM 854 C C . TYR A 1 112 ? -3.332 -20.781 -10.086 1 98.44 112 TYR A C 1
ATOM 856 O O . TYR A 1 112 ? -2.26 -20.562 -9.523 1 98.44 112 TYR A O 1
ATOM 864 N N . ARG A 1 113 ? -4.215 -21.594 -9.617 1 97.56 113 ARG A N 1
ATOM 865 C CA . ARG A 1 113 ? -4.059 -22.234 -8.312 1 97.56 113 ARG A CA 1
ATOM 866 C C . ARG A 1 113 ? -2.797 -23.094 -8.266 1 97.56 113 ARG A C 1
ATOM 868 O O . ARG A 1 113 ? -2.09 -23.109 -7.258 1 97.56 113 ARG A O 1
ATOM 875 N N . ALA A 1 114 ? -2.557 -23.75 -9.312 1 96.94 114 ALA A N 1
ATOM 876 C CA . ALA A 1 114 ? -1.369 -24.594 -9.375 1 96.94 114 ALA A CA 1
ATOM 877 C C . ALA A 1 114 ? -0.095 -23.766 -9.273 1 96.94 114 ALA A C 1
ATOM 879 O O . ALA A 1 114 ? 0.907 -24.203 -8.711 1 96.94 114 ALA A O 1
ATOM 880 N N . ALA A 1 115 ? -0.166 -22.562 -9.789 1 97.69 115 ALA A N 1
ATOM 881 C CA . ALA A 1 115 ? 1.013 -21.703 -9.805 1 97.69 115 ALA A CA 1
ATOM 882 C C . ALA A 1 115 ? 1.264 -21.094 -8.43 1 97.69 115 ALA A C 1
ATOM 884 O O . ALA A 1 115 ? 2.367 -20.625 -8.141 1 97.69 115 ALA A O 1
ATOM 885 N N . THR A 1 116 ? 0.271 -21.094 -7.496 1 97.56 116 THR A N 1
ATOM 886 C CA . THR A 1 116 ? 0.37 -20.391 -6.227 1 97.56 116 THR A CA 1
ATOM 887 C C . THR A 1 116 ? 1.412 -21.047 -5.324 1 97.56 116 THR A C 1
ATOM 889 O O . THR A 1 116 ? 1.879 -20.438 -4.359 1 97.56 116 THR A O 1
ATOM 892 N N . VAL A 1 117 ? 1.827 -22.297 -5.609 1 97 117 VAL A N 1
ATOM 893 C CA . VAL A 1 117 ? 2.869 -22.938 -4.824 1 97 117 VAL A CA 1
ATOM 894 C C . VAL A 1 117 ? 4.16 -22.141 -4.906 1 97 117 VAL A C 1
ATOM 896 O O . VAL A 1 117 ? 4.898 -22.031 -3.924 1 97 117 VAL A O 1
ATOM 899 N N . HIS A 1 118 ? 4.445 -21.5 -6.086 1 98.38 118 HIS A N 1
ATOM 900 C CA . HIS A 1 118 ? 5.629 -20.672 -6.27 1 98.38 118 HIS A CA 1
ATOM 901 C C . HIS A 1 118 ? 5.516 -19.375 -5.477 1 98.38 118 HIS A C 1
ATOM 903 O O . HIS A 1 118 ? 6.492 -18.922 -4.875 1 98.38 118 HIS A O 1
ATOM 909 N N . ARG A 1 119 ? 4.305 -18.781 -5.473 1 98.69 119 ARG A N 1
ATOM 910 C CA . ARG A 1 119 ? 4.078 -17.547 -4.715 1 98.69 119 ARG A CA 1
ATOM 911 C C . ARG A 1 119 ? 4.27 -17.781 -3.221 1 98.69 119 ARG A C 1
ATOM 913 O O . ARG A 1 119 ? 4.965 -17.016 -2.551 1 98.69 119 ARG A O 1
ATOM 920 N N . THR A 1 120 ? 3.691 -18.859 -2.719 1 97.94 120 THR A N 1
ATOM 921 C CA . THR A 1 120 ? 3.783 -19.188 -1.304 1 97.94 120 THR A CA 1
ATOM 922 C C . THR A 1 120 ? 5.227 -19.484 -0.912 1 97.94 120 THR A C 1
ATOM 924 O O . THR A 1 120 ? 5.691 -19.062 0.145 1 97.94 120 THR A O 1
ATOM 927 N N . ALA A 1 121 ? 5.906 -20.188 -1.77 1 98.31 121 ALA A N 1
ATOM 928 C CA . ALA A 1 121 ? 7.305 -20.5 -1.504 1 98.31 121 ALA A CA 1
ATOM 929 C C . ALA A 1 121 ? 8.164 -19.234 -1.512 1 98.31 121 ALA A C 1
ATOM 931 O O . ALA A 1 121 ? 9.164 -19.156 -0.795 1 98.31 121 ALA A O 1
ATOM 932 N N . ALA A 1 122 ? 7.844 -18.281 -2.293 1 98.88 122 ALA A N 1
ATOM 933 C CA . ALA A 1 122 ? 8.633 -17.094 -2.578 1 98.88 122 ALA A CA 1
ATOM 934 C C . ALA A 1 122 ? 8.586 -16.109 -1.409 1 98.88 122 ALA A C 1
ATOM 936 O O . ALA A 1 122 ? 9.57 -15.422 -1.132 1 98.88 122 ALA A O 1
ATOM 937 N N . LEU A 1 123 ? 7.414 -16.094 -0.71 1 98.81 123 LEU A N 1
ATOM 938 C CA . LEU A 1 123 ? 7.129 -14.898 0.089 1 98.81 123 LEU A CA 1
ATOM 939 C C . LEU A 1 123 ? 7.359 -15.18 1.571 1 98.81 123 LEU A C 1
ATOM 941 O O . LEU A 1 123 ? 6.938 -16.219 2.086 1 98.81 123 LEU A O 1
ATOM 945 N N . ALA A 1 124 ? 8.023 -14.242 2.211 1 98.69 124 ALA A N 1
ATOM 946 C CA . ALA A 1 124 ? 8.133 -14.234 3.668 1 98.69 124 ALA A CA 1
ATOM 947 C C . ALA A 1 124 ? 6.91 -13.586 4.309 1 98.69 124 ALA A C 1
ATOM 949 O O . ALA A 1 124 ? 6.539 -13.922 5.434 1 98.69 124 ALA A O 1
ATOM 950 N N . ASP A 1 125 ? 6.324 -12.648 3.613 1 98.56 125 ASP A N 1
ATOM 951 C CA . ASP A 1 125 ? 5.129 -11.93 4.027 1 98.56 125 ASP A CA 1
ATOM 952 C C . ASP A 1 125 ? 4.473 -11.227 2.838 1 98.56 125 ASP A C 1
ATOM 954 O O . ASP A 1 125 ? 5.113 -11.016 1.805 1 98.56 125 ASP A O 1
ATOM 958 N N . SER A 1 126 ? 3.189 -10.891 3.01 1 98.75 126 SER A N 1
ATOM 959 C CA . SER A 1 126 ? 2.508 -10.18 1.933 1 98.75 126 SER A CA 1
ATOM 960 C C . SER A 1 126 ? 1.284 -9.43 2.451 1 98.75 126 SER A C 1
ATOM 962 O O . SER A 1 126 ? 0.834 -9.664 3.574 1 98.75 126 SER A O 1
ATOM 964 N N . ARG A 1 127 ? 0.865 -8.5 1.732 1 98.81 127 ARG A N 1
ATOM 965 C CA . ARG A 1 127 ? -0.458 -7.891 1.837 1 98.81 127 ARG A CA 1
ATOM 966 C C . ARG A 1 127 ? -1.176 -7.906 0.492 1 98.81 127 ARG A C 1
ATOM 968 O O . ARG A 1 127 ? -0.555 -7.699 -0.552 1 98.81 127 ARG A O 1
ATOM 975 N N . LEU A 1 128 ? -2.414 -8.141 0.542 1 98.88 128 LEU A N 1
ATOM 976 C CA . LEU A 1 128 ? -3.326 -7.945 -0.58 1 98.88 128 LEU A CA 1
ATOM 977 C C . LEU A 1 128 ? -4.57 -7.18 -0.141 1 98.88 128 LEU A C 1
ATOM 979 O O . LEU A 1 128 ? -5.375 -7.688 0.643 1 98.88 128 LEU A O 1
ATOM 983 N N . ILE A 1 129 ? -4.715 -5.98 -0.6 1 98.88 129 ILE A N 1
ATOM 984 C CA . ILE A 1 129 ? -5.762 -5.07 -0.147 1 98.88 129 ILE A CA 1
ATOM 985 C C . ILE A 1 129 ? -6.633 -4.66 -1.331 1 98.88 129 ILE A C 1
ATOM 987 O O . ILE A 1 129 ? -6.129 -4.164 -2.34 1 98.88 129 ILE A O 1
ATOM 991 N N . GLY A 1 130 ? -7.949 -4.898 -1.17 1 98.88 130 GLY A N 1
ATOM 992 C CA . GLY A 1 130 ? -8.914 -4.465 -2.174 1 98.88 130 GLY A CA 1
ATOM 993 C C . GLY A 1 130 ? -9.328 -3.016 -2.02 1 98.88 130 GLY A C 1
ATOM 994 O O . GLY A 1 130 ? -9.75 -2.598 -0.942 1 98.88 130 GLY A O 1
ATOM 995 N N . CYS A 1 131 ? -9.234 -2.256 -3.117 1 98.81 131 CYS A N 1
ATOM 996 C CA . CYS A 1 131 ? -9.539 -0.83 -3.113 1 98.81 131 CYS A CA 1
ATOM 997 C C . CYS A 1 131 ? -10.508 -0.475 -4.234 1 98.81 131 CYS A C 1
ATOM 999 O O . CYS A 1 131 ? -10.734 -1.276 -5.145 1 98.81 131 CYS A O 1
ATOM 1001 N N . LEU A 1 132 ? -11.039 0.733 -4.098 1 98.31 132 LEU A N 1
ATOM 1002 C CA . LEU A 1 132 ? -11.82 1.361 -5.16 1 98.31 132 LEU A CA 1
ATOM 1003 C C . LEU A 1 132 ? -11.016 2.457 -5.848 1 98.31 132 LEU A C 1
ATOM 1005 O O . LEU A 1 132 ? -10.633 3.445 -5.219 1 98.31 132 LEU A O 1
ATOM 1009 N N . PRO A 1 133 ? -10.719 2.225 -7.141 1 94.81 133 PRO A N 1
ATOM 1010 C CA . PRO A 1 133 ? -9.992 3.295 -7.824 1 94.81 133 PRO A CA 1
ATOM 1011 C C . PRO A 1 133 ? -10.789 4.594 -7.902 1 94.81 133 PRO A C 1
ATOM 1013 O O . PRO A 1 133 ? -12.016 4.582 -7.77 1 94.81 133 PRO A O 1
ATOM 1016 N N . PRO A 1 134 ? -9.961 5.707 -8.047 1 88.69 134 PRO A N 1
ATOM 1017 C CA . PRO A 1 134 ? -10.68 6.977 -8.148 1 88.69 134 PRO A CA 1
ATOM 1018 C C . PRO A 1 134 ? -11.57 7.051 -9.391 1 88.69 134 PRO A C 1
ATOM 1020 O O . PRO A 1 134 ? -11.273 6.41 -10.398 1 88.69 134 PRO A O 1
ATOM 1023 N N . GLY A 1 135 ? -12.828 7.637 -9.305 1 74.62 135 GLY A N 1
ATOM 1024 C CA . GLY A 1 135 ? -13.758 7.797 -10.414 1 74.62 135 GLY A CA 1
ATOM 1025 C C . GLY A 1 135 ? -13.258 8.758 -11.477 1 74.62 135 GLY A C 1
ATOM 1026 O O . GLY A 1 135 ? -12.352 9.555 -11.227 1 74.62 135 GLY A O 1
ATOM 1027 N N . MET B 1 1 ? 1.052 -2.65 17.672 1 79.56 1 MET B N 1
ATOM 1028 C CA . MET B 1 1 ? 0.955 -1.255 18.094 1 79.56 1 MET B CA 1
ATOM 1029 C C . MET B 1 1 ? 0.811 -0.334 16.891 1 79.56 1 MET B C 1
ATOM 1031 O O . MET B 1 1 ? 1.397 -0.589 15.836 1 79.56 1 MET B O 1
ATOM 1035 N N . PRO B 1 2 ? -0.005 0.665 16.969 1 91.88 2 PRO B N 1
ATOM 1036 C CA . PRO B 1 2 ? -0.195 1.57 15.836 1 91.88 2 PRO B CA 1
ATOM 1037 C C . PRO B 1 2 ? 1.059 2.379 15.508 1 91.88 2 PRO B C 1
ATOM 1039 O O . PRO B 1 2 ? 1.89 2.619 16.391 1 91.88 2 PRO B O 1
ATOM 1042 N N . SER B 1 3 ? 1.307 2.617 14.289 1 96.94 3 SER B N 1
ATOM 1043 C CA . SER B 1 3 ? 2.371 3.49 13.805 1 96.94 3 SER B CA 1
ATOM 1044 C C . SER B 1 3 ? 1.807 4.785 13.234 1 96.94 3 SER B C 1
ATOM 1046 O O . SER B 1 3 ? 1.027 4.754 12.273 1 96.94 3 SER B O 1
ATOM 1048 N N . LEU B 1 4 ? 2.248 5.914 13.797 1 97.44 4 LEU B N 1
ATOM 1049 C CA . LEU B 1 4 ? 1.646 7.18 13.398 1 97.44 4 LEU B CA 1
ATOM 1050 C C . LEU B 1 4 ? 2.711 8.156 12.906 1 97.44 4 LEU B C 1
ATOM 1052 O O . LEU B 1 4 ? 2.451 8.977 12.023 1 97.44 4 LEU B O 1
ATOM 1056 N N . ASN B 1 5 ? 3.857 8.086 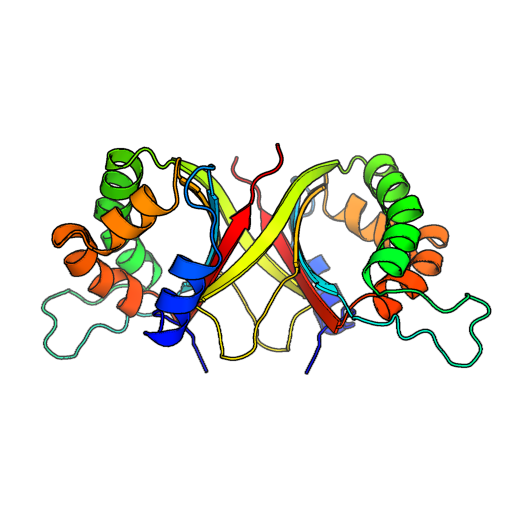13.586 1 95.88 5 ASN B N 1
ATOM 1057 C CA . ASN B 1 5 ? 4.965 8.984 13.273 1 95.88 5 ASN B CA 1
ATOM 1058 C C . ASN B 1 5 ? 6.27 8.219 13.094 1 95.88 5 ASN B C 1
ATOM 1060 O O . ASN B 1 5 ? 6.465 7.16 13.695 1 95.88 5 ASN B O 1
ATOM 1064 N N . PRO B 1 6 ? 7.066 8.766 12.266 1 96.56 6 PRO B N 1
ATOM 1065 C CA . PRO B 1 6 ? 8.344 8.062 12.109 1 96.56 6 PRO B CA 1
ATOM 1066 C C . PRO B 1 6 ? 9.258 8.234 13.328 1 96.56 6 PRO B C 1
ATOM 1068 O O . PRO B 1 6 ? 9.258 9.297 13.961 1 96.56 6 PRO B O 1
ATOM 1071 N N . SER B 1 7 ? 10 7.203 13.609 1 95.75 7 SER B N 1
ATOM 1072 C CA . SER B 1 7 ? 11.078 7.316 14.586 1 95.75 7 SER B CA 1
ATOM 1073 C C . SER B 1 7 ? 12.312 7.969 13.977 1 95.75 7 SER B C 1
ATOM 1075 O O . SER B 1 7 ? 12.414 8.094 12.758 1 95.75 7 SER B O 1
ATO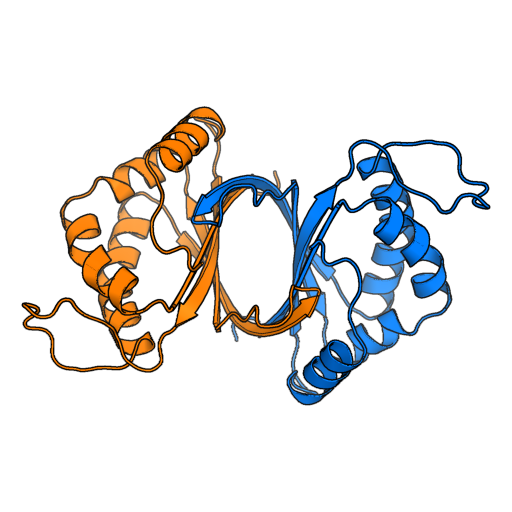M 1077 N N . ARG B 1 8 ? 13.25 8.305 14.898 1 95.56 8 ARG B N 1
ATOM 1078 C CA . ARG B 1 8 ? 14.516 8.852 14.43 1 95.56 8 ARG B CA 1
ATOM 1079 C C . ARG B 1 8 ? 15.281 7.832 13.586 1 95.56 8 ARG B C 1
ATOM 1081 O O . ARG B 1 8 ? 15.859 8.18 12.562 1 95.56 8 ARG B O 1
ATOM 1088 N N . GLU B 1 9 ? 15.234 6.598 14.05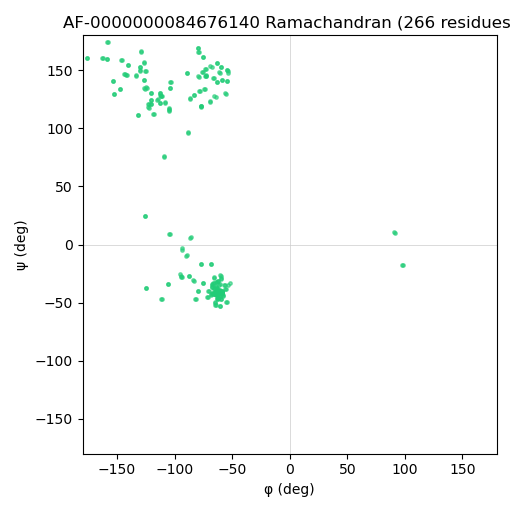5 1 96.31 9 GLU B N 1
ATOM 1089 C CA . GLU B 1 9 ? 15.906 5.523 13.328 1 96.31 9 GLU B CA 1
ATOM 1090 C C . GLU B 1 9 ? 15.297 5.316 11.945 1 96.31 9 GLU B C 1
ATOM 1092 O O . GLU B 1 9 ? 16.016 5.129 10.969 1 96.31 9 GLU B O 1
ATOM 1097 N N . GLN B 1 10 ? 14.023 5.414 11.844 1 97.19 10 GLN B N 1
ATOM 1098 C CA . GLN B 1 10 ? 13.328 5.25 10.578 1 97.19 10 GLN B CA 1
ATOM 1099 C C . GLN B 1 10 ? 13.648 6.402 9.625 1 97.19 10 GLN B C 1
ATOM 1101 O O . GLN B 1 10 ? 13.867 6.188 8.43 1 97.19 10 GLN B O 1
ATOM 1106 N N . LEU B 1 11 ? 13.656 7.602 10.133 1 97.5 11 LEU B N 1
ATOM 1107 C CA . LEU B 1 11 ? 14.008 8.758 9.32 1 97.5 11 LEU B CA 1
ATOM 1108 C C . LEU B 1 11 ? 15.43 8.641 8.797 1 97.5 11 LEU B C 1
ATOM 1110 O O . LEU B 1 11 ? 15.695 8.945 7.629 1 97.5 11 LEU B O 1
ATOM 1114 N N . ALA B 1 12 ? 16.328 8.211 9.609 1 97.25 12 ALA B N 1
ATOM 1115 C CA . ALA B 1 12 ? 17.719 8.016 9.211 1 97.25 12 ALA B CA 1
ATOM 1116 C C . ALA B 1 12 ? 17.844 6.965 8.109 1 97.25 12 ALA B C 1
ATOM 1118 O O . ALA B 1 12 ? 18.562 7.16 7.129 1 97.25 12 ALA B O 1
ATOM 1119 N N . ALA B 1 13 ? 17.156 5.867 8.32 1 97.44 13 ALA B N 1
ATOM 1120 C CA . ALA B 1 13 ? 17.156 4.812 7.312 1 97.44 13 ALA B CA 1
ATOM 1121 C C . ALA B 1 13 ? 16.625 5.328 5.977 1 97.44 13 ALA B C 1
ATOM 1123 O O . ALA B 1 13 ? 17.172 5.016 4.918 1 97.44 13 ALA B O 1
ATOM 1124 N N . PHE B 1 14 ? 15.609 6.094 6.023 1 98.44 14 PHE B N 1
ATOM 1125 C CA . PHE B 1 14 ? 15.031 6.68 4.816 1 98.44 14 PHE B CA 1
ATOM 1126 C C . PHE B 1 14 ? 16.047 7.559 4.102 1 98.44 14 PHE B C 1
ATOM 1128 O O . PHE B 1 14 ? 16.281 7.398 2.902 1 98.44 14 PHE B O 1
ATOM 1135 N N . ALA B 1 15 ? 16.609 8.469 4.832 1 98.12 15 ALA B N 1
ATOM 1136 C CA . ALA B 1 15 ? 17.594 9.398 4.262 1 98.12 15 ALA B CA 1
ATOM 1137 C C . ALA B 1 15 ? 18.75 8.641 3.615 1 98.12 15 ALA B C 1
ATOM 1139 O O . ALA B 1 15 ? 19.281 9.062 2.58 1 98.12 15 ALA B O 1
ATOM 1140 N N . GLU B 1 16 ? 19.078 7.57 4.203 1 98.06 16 GLU B N 1
ATOM 1141 C CA . GLU B 1 16 ? 20.234 6.797 3.742 1 98.06 16 GLU B CA 1
ATOM 1142 C C . GLU B 1 16 ? 19.875 5.945 2.529 1 98.06 16 GLU B C 1
ATOM 1144 O O . GLU B 1 16 ? 20.641 5.863 1.57 1 98.06 16 GLU B O 1
ATOM 1149 N N . GLN B 1 17 ? 18.719 5.375 2.541 1 97.94 17 GLN B N 1
ATOM 1150 C CA . GLN B 1 17 ? 18.406 4.285 1.615 1 97.94 17 GLN B CA 1
ATOM 1151 C C . GLN B 1 17 ? 17.719 4.809 0.362 1 97.94 17 GLN B C 1
ATOM 1153 O O . GLN B 1 17 ? 17.812 4.199 -0.706 1 97.94 17 GLN B O 1
ATOM 1158 N N . MET B 1 18 ? 17.031 5.93 0.459 1 98.69 18 MET B N 1
ATOM 1159 C CA . MET B 1 18 ? 16.359 6.48 -0.714 1 98.69 18 MET B CA 1
ATOM 1160 C C . MET B 1 18 ? 17.344 7.219 -1.609 1 98.69 18 MET B C 1
ATOM 1162 O O . MET B 1 18 ? 18.297 7.84 -1.118 1 98.69 18 MET B O 1
ATOM 1166 N N . PRO B 1 19 ? 17.172 7.164 -2.889 1 98.25 19 PRO B N 1
ATOM 1167 C CA . PRO B 1 19 ? 18.141 7.793 -3.801 1 98.25 19 PRO B CA 1
ATOM 1168 C C . PRO B 1 19 ? 18.109 9.32 -3.717 1 98.25 19 PRO B C 1
ATOM 1170 O O . PRO B 1 19 ? 17.047 9.914 -3.512 1 98.25 19 PRO B O 1
ATOM 1173 N N . ASP B 1 20 ? 19.203 9.953 -4.027 1 98.19 20 ASP B N 1
ATOM 1174 C CA . ASP B 1 20 ? 19.344 11.398 -3.965 1 98.19 20 ASP B CA 1
ATOM 1175 C C . ASP B 1 20 ? 18.906 12.055 -5.273 1 98.19 20 ASP B C 1
ATOM 1177 O O . ASP B 1 20 ? 18.5 13.219 -5.289 1 98.19 20 ASP B O 1
ATOM 1181 N N . ASP B 1 21 ? 19.016 11.312 -6.344 1 97.81 21 ASP B N 1
ATOM 1182 C CA . ASP B 1 21 ? 19 11.977 -7.645 1 97.81 21 ASP B CA 1
ATOM 1183 C C . ASP B 1 21 ? 17.922 11.375 -8.555 1 97.81 21 ASP B C 1
ATOM 1185 O O . ASP B 1 21 ? 18.078 11.367 -9.773 1 97.81 21 ASP B O 1
ATOM 1189 N N . ALA B 1 22 ? 16.922 10.789 -8.008 1 98.06 22 ALA B N 1
ATOM 1190 C CA . ALA B 1 22 ? 15.82 10.219 -8.781 1 98.06 22 ALA B CA 1
ATOM 1191 C C . ALA B 1 22 ? 14.484 10.469 -8.094 1 98.06 22 ALA B C 1
ATOM 1193 O O . ALA B 1 22 ? 14.43 10.641 -6.871 1 98.06 22 ALA B O 1
ATOM 1194 N N . PRO B 1 23 ? 13.344 10.5 -8.891 1 98.56 23 PRO B N 1
ATOM 1195 C CA . PRO B 1 23 ? 12.023 10.633 -8.266 1 98.56 23 PRO B CA 1
ATOM 1196 C C . PRO B 1 23 ? 11.711 9.492 -7.305 1 98.56 23 PRO B C 1
ATOM 1198 O O . PRO B 1 23 ? 12.234 8.391 -7.457 1 98.56 23 PRO B O 1
ATOM 1201 N N . ILE B 1 24 ? 10.867 9.828 -6.348 1 98.81 24 ILE B N 1
ATOM 1202 C CA . ILE B 1 24 ? 10.445 8.797 -5.398 1 98.81 24 ILE B CA 1
ATOM 1203 C C . ILE B 1 24 ? 8.914 8.742 -5.344 1 98.81 24 ILE B C 1
ATOM 1205 O O . ILE B 1 24 ? 8.242 9.688 -5.754 1 98.81 24 ILE B O 1
ATOM 1209 N N . LEU B 1 25 ? 8.398 7.633 -4.938 1 98.94 25 LEU B N 1
ATOM 1210 C CA . LEU B 1 25 ? 6.977 7.355 -4.766 1 98.94 25 LEU B CA 1
ATOM 1211 C C . LEU B 1 25 ? 6.68 6.91 -3.338 1 98.94 25 LEU B C 1
ATOM 1213 O O . LEU B 1 25 ? 7.277 5.949 -2.846 1 98.94 25 LEU B O 1
ATOM 1217 N N . MET B 1 26 ? 5.832 7.637 -2.676 1 98.94 26 MET B N 1
ATOM 1218 C CA . MET B 1 26 ? 5.477 7.336 -1.291 1 98.94 26 MET B CA 1
ATOM 1219 C C . MET B 1 26 ? 4.094 6.703 -1.211 1 98.94 26 MET B C 1
ATOM 1221 O O . MET B 1 26 ? 3.096 7.336 -1.565 1 98.94 26 MET B O 1
ATOM 1225 N N . LEU B 1 27 ? 4.004 5.48 -0.737 1 98.94 27 LEU B N 1
ATOM 1226 C CA . LEU B 1 27 ? 2.736 4.82 -0.453 1 98.94 27 LEU B CA 1
ATOM 1227 C C . LEU B 1 27 ? 2.254 5.152 0.955 1 98.94 27 LEU B C 1
ATOM 1229 O O . LEU B 1 27 ? 2.973 4.926 1.932 1 98.94 27 LEU B O 1
ATOM 1233 N N . ASN B 1 28 ? 1.087 5.645 1.068 1 98.88 28 ASN B N 1
ATOM 1234 C CA . ASN B 1 28 ? 0.405 5.859 2.34 1 98.88 28 ASN B CA 1
ATOM 1235 C C . ASN B 1 28 ? -0.781 4.914 2.508 1 98.88 28 ASN B C 1
ATOM 1237 O O . ASN B 1 28 ? -1.622 4.805 1.614 1 98.88 28 ASN B O 1
ATOM 1241 N N . LEU B 1 29 ? -0.829 4.254 3.566 1 98.94 29 LEU B N 1
ATOM 1242 C CA . LEU B 1 29 ? -2.029 3.576 4.047 1 98.94 29 LEU B CA 1
ATOM 1243 C C . LEU B 1 29 ? -2.547 4.227 5.324 1 98.94 29 LEU B C 1
ATOM 1245 O O . LEU B 1 29 ? -1.785 4.441 6.27 1 98.94 29 LEU B O 1
ATOM 1249 N N . LEU B 1 30 ? -3.84 4.516 5.316 1 98.88 30 LEU B N 1
ATOM 1250 C CA . LEU B 1 30 ? -4.398 5.285 6.422 1 98.88 30 LEU B CA 1
ATOM 1251 C C . LEU B 1 30 ? -5.59 4.562 7.039 1 98.88 30 LEU B C 1
ATOM 1253 O O . LEU B 1 30 ? -6.457 4.059 6.32 1 98.88 30 LEU B O 1
ATOM 1257 N N . ARG B 1 31 ? -5.605 4.516 8.32 1 98.81 31 ARG B N 1
ATOM 1258 C CA . ARG B 1 31 ? -6.762 4.105 9.109 1 98.81 31 ARG B CA 1
ATOM 1259 C C . ARG B 1 31 ? -7.207 5.215 10.047 1 98.81 31 ARG B C 1
ATOM 1261 O O . ARG B 1 31 ? -6.457 5.617 10.945 1 98.81 31 ARG B O 1
ATOM 1268 N N . TYR B 1 32 ? -8.445 5.629 9.867 1 98.88 32 TYR B N 1
ATOM 1269 C CA . TYR B 1 32 ? -8.93 6.77 10.633 1 98.88 32 TYR B CA 1
ATOM 1270 C C . TYR B 1 32 ? -9.531 6.312 11.961 1 98.88 32 TYR B C 1
ATOM 1272 O O . TYR B 1 32 ? -10.133 5.234 12.031 1 98.88 32 TYR B O 1
ATOM 1280 N N . ARG B 1 33 ? -9.359 7.176 12.914 1 98.69 33 ARG B N 1
ATOM 1281 C CA . ARG B 1 33 ? -10.164 7.047 14.125 1 98.69 33 ARG B CA 1
ATOM 1282 C C . ARG B 1 33 ? -11.609 7.465 13.867 1 98.69 33 ARG B C 1
ATOM 1284 O O . ARG B 1 33 ? -11.875 8.32 13.016 1 98.69 33 ARG B O 1
ATOM 1291 N N . GLU B 1 34 ? -12.461 6.82 14.656 1 98.5 34 GLU B N 1
ATOM 1292 C CA . GLU B 1 34 ? -13.836 7.328 14.609 1 98.5 34 GLU B CA 1
ATOM 1293 C C . GLU B 1 34 ? -13.906 8.766 15.125 1 98.5 34 GLU B C 1
ATOM 1295 O O . GLU B 1 34 ? -14.492 9.633 14.469 1 98.5 34 GLU B O 1
ATOM 1300 N N . ALA B 1 35 ? -13.359 8.922 16.281 1 98.62 35 ALA B N 1
ATOM 1301 C CA . ALA B 1 35 ? -13.219 10.25 16.875 1 98.62 35 ALA B CA 1
ATOM 1302 C C . ALA B 1 35 ? -11.75 10.664 16.953 1 98.62 35 ALA B C 1
ATOM 1304 O O . ALA B 1 35 ? -10.922 9.914 17.469 1 98.62 35 ALA B O 1
ATOM 1305 N N . ALA B 1 36 ? -11.523 11.852 16.422 1 98.75 36 ALA B N 1
ATOM 1306 C CA . ALA B 1 36 ? -10.148 12.344 16.5 1 98.75 36 ALA B CA 1
ATOM 1307 C C . ALA B 1 36 ? -9.672 12.445 17.938 1 98.75 36 ALA B C 1
ATOM 1309 O O . ALA B 1 36 ? -10.438 12.844 18.828 1 98.75 36 ALA B O 1
ATOM 1310 N N . ASP B 1 37 ? -8.422 12.117 18.188 1 98.12 37 ASP B N 1
ATOM 1311 C CA . ASP B 1 37 ? -7.844 12.125 19.531 1 98.12 37 ASP B CA 1
ATOM 1312 C C . ASP B 1 37 ? -6.848 13.273 19.688 1 98.12 37 ASP B C 1
ATOM 1314 O O . ASP B 1 37 ? -5.633 13.047 19.734 1 98.12 37 ASP B O 1
ATOM 1318 N N . TYR B 1 38 ? -7.379 14.469 19.828 1 97.69 38 TYR B N 1
ATOM 1319 C CA . TYR B 1 38 ? -6.531 15.641 20.047 1 97.69 38 TYR B CA 1
ATOM 1320 C C . TYR B 1 38 ? -6 15.672 21.469 1 97.69 38 TYR B C 1
ATOM 1322 O O . TYR B 1 38 ? -6.672 15.219 22.406 1 97.69 38 TYR B O 1
ATOM 1330 N N . PRO B 1 39 ? -4.797 16.219 21.625 1 94.25 39 PRO B N 1
ATOM 1331 C CA . PRO B 1 39 ? -4.336 16.406 23 1 94.25 39 PRO B CA 1
ATOM 1332 C C . PRO B 1 39 ? -5.336 17.188 23.859 1 94.25 39 PRO B C 1
ATOM 1334 O O . PRO B 1 39 ? -6.121 17.969 23.328 1 94.25 39 PRO B O 1
ATOM 1337 N N . ALA B 1 40 ? -5.363 16.844 25.141 1 89.56 40 ALA B N 1
ATOM 1338 C CA . ALA B 1 40 ? -6.324 17.422 26.078 1 89.56 40 ALA B CA 1
ATOM 1339 C C . ALA B 1 40 ? -6.309 18.938 26.031 1 89.56 40 ALA B C 1
ATOM 1341 O O . ALA B 1 40 ? -7.359 19.578 26.094 1 89.56 40 ALA B O 1
ATOM 1342 N N . ALA B 1 41 ? -5.227 19.578 25.797 1 90.31 41 ALA B N 1
ATOM 1343 C CA . ALA B 1 41 ? -5.07 21.031 25.828 1 90.31 41 ALA B CA 1
ATOM 1344 C C . ALA B 1 41 ? -5.426 21.641 24.469 1 90.31 41 ALA B C 1
ATOM 1346 O O . ALA B 1 41 ? -5.363 22.859 24.297 1 90.31 41 ALA B O 1
ATOM 1347 N N . SER B 1 42 ? -5.914 20.766 23.562 1 88.44 42 SER B N 1
ATOM 1348 C CA . SER B 1 42 ? -6.191 21.234 22.219 1 88.44 42 SER B CA 1
ATOM 1349 C C . SER B 1 42 ? -7.426 22.125 22.188 1 88.44 42 SER B C 1
ATOM 1351 O O . SER B 1 42 ? -8.414 21.844 22.859 1 88.44 42 SER B O 1
ATOM 1353 N N . GLU B 1 43 ? -7.43 23.156 21.328 1 92.62 43 GLU B N 1
ATOM 1354 C CA . GLU B 1 43 ? -8.555 24.062 21.172 1 92.62 43 GLU B CA 1
ATOM 1355 C C . GLU B 1 43 ? -9.484 23.609 20.047 1 92.62 43 GLU B C 1
ATOM 1357 O O . GLU B 1 43 ? -10.508 24.25 19.781 1 92.62 43 GLU B O 1
ATOM 1362 N N . HIS B 1 44 ? -9.109 22.594 19.406 1 94.06 44 HIS B N 1
ATOM 1363 C CA . HIS B 1 44 ? -9.898 22.141 18.266 1 94.06 44 HIS B CA 1
ATOM 1364 C C . HIS B 1 44 ? -11.188 21.469 18.719 1 94.06 44 HIS B C 1
ATOM 1366 O O . HIS B 1 44 ? -11.195 20.734 19.719 1 94.06 44 HIS B O 1
ATOM 1372 N N . ALA B 1 45 ? -12.203 21.844 18.094 1 93.75 45 ALA B N 1
ATOM 1373 C CA . ALA B 1 45 ? -13.492 21.219 18.391 1 93.75 45 ALA B CA 1
ATOM 1374 C C . ALA B 1 45 ? -13.461 19.734 18.094 1 93.75 45 ALA B C 1
ATOM 1376 O O . ALA B 1 45 ? -12.773 19.281 17.172 1 93.75 45 ALA B O 1
ATOM 1377 N N . PRO B 1 46 ? -14.242 19.016 18.891 1 95.75 46 PRO B N 1
ATOM 1378 C CA . PRO B 1 46 ? -14.367 17.594 18.578 1 95.75 46 PRO B CA 1
ATOM 1379 C C . PRO B 1 46 ? -14.82 17.344 17.141 1 95.75 46 PRO B C 1
ATOM 1381 O O . PRO B 1 46 ? -15.648 18.094 16.625 1 95.75 46 PRO B O 1
ATOM 1384 N N . CYS B 1 47 ? -14.258 16.328 16.5 1 98.19 47 CYS B N 1
ATOM 1385 C CA . CYS B 1 47 ? -14.594 15.938 15.133 1 98.19 47 CYS B CA 1
ATOM 1386 C C . CYS B 1 47 ? -14.195 14.484 14.867 1 98.19 47 CYS B C 1
ATOM 1388 O O . CYS B 1 47 ? -13.648 13.82 15.742 1 98.19 47 CYS B O 1
ATOM 1390 N N . SER B 1 48 ? -14.523 13.938 13.727 1 98.75 48 SER B N 1
ATOM 1391 C CA . SER B 1 48 ? -14.109 12.594 13.336 1 98.75 48 SER B CA 1
ATOM 1392 C C . SER B 1 48 ? -12.641 12.57 12.922 1 98.75 48 SER B C 1
ATOM 1394 O O . SER B 1 48 ? -12.055 13.617 12.648 1 98.75 48 SER B O 1
ATOM 1396 N N . GLY B 1 49 ? -12.039 11.422 12.906 1 98.88 49 GLY B N 1
ATOM 1397 C CA . GLY B 1 49 ? -10.703 11.281 12.344 1 98.88 49 GLY B CA 1
ATOM 1398 C C . GLY B 1 49 ? -10.602 11.766 10.906 1 98.88 49 GLY B C 1
ATOM 1399 O O . GLY B 1 49 ? -9.641 12.445 10.539 1 98.88 49 GLY B O 1
ATOM 1400 N N . ARG B 1 50 ? -11.602 11.508 10.156 1 98.75 50 ARG B N 1
ATOM 1401 C CA . ARG B 1 50 ? -11.609 11.922 8.75 1 98.75 50 ARG B CA 1
ATOM 1402 C C . ARG B 1 50 ? -11.609 13.438 8.633 1 98.75 50 ARG B C 1
ATOM 1404 O O . ARG B 1 50 ? -10.914 14 7.777 1 98.75 50 ARG B O 1
ATOM 1411 N N . GLU B 1 51 ? -12.375 14.031 9.469 1 98.62 51 GLU B N 1
ATOM 1412 C CA . GLU B 1 51 ? -12.406 15.492 9.445 1 98.62 51 GLU B CA 1
ATOM 1413 C C . GLU B 1 51 ? -11.07 16.078 9.867 1 98.62 51 GLU B C 1
ATOM 1415 O O . GLU B 1 51 ? -10.602 17.062 9.273 1 98.62 51 GLU B O 1
ATOM 1420 N N . ALA B 1 52 ? -10.484 15.5 10.883 1 98.81 52 ALA B N 1
ATOM 1421 C CA . ALA B 1 52 ? -9.164 15.953 11.312 1 98.81 52 ALA B CA 1
ATOM 1422 C C . ALA B 1 52 ? -8.133 15.797 10.203 1 98.81 52 ALA B C 1
ATOM 1424 O O . ALA B 1 52 ? -7.297 16.688 9.992 1 98.81 52 ALA B O 1
ATOM 1425 N N . TYR B 1 53 ? -8.227 14.734 9.508 1 98.81 53 TYR B N 1
ATOM 1426 C CA . TYR B 1 53 ? -7.285 14.523 8.414 1 98.81 53 TYR B CA 1
ATOM 1427 C C . TYR B 1 53 ? -7.512 15.531 7.297 1 98.81 53 TYR B C 1
ATOM 1429 O O . TYR B 1 53 ? -6.562 15.977 6.648 1 98.81 53 TYR B O 1
ATOM 1437 N N . ARG B 1 54 ? -8.75 15.875 7.105 1 98.38 54 ARG B N 1
ATOM 1438 C CA . ARG B 1 54 ? -9.031 16.906 6.113 1 98.38 54 ARG B CA 1
ATOM 1439 C C . ARG B 1 54 ? -8.383 18.234 6.504 1 98.38 54 ARG B C 1
ATOM 1441 O O . ARG B 1 54 ? -7.855 18.953 5.648 1 98.38 54 ARG B O 1
ATOM 1448 N N . ARG B 1 55 ? -8.445 18.547 7.723 1 98.12 55 ARG B N 1
ATOM 1449 C CA . ARG B 1 55 ? -7.758 19.734 8.203 1 98.12 55 ARG B CA 1
ATOM 1450 C C . ARG B 1 55 ? -6.266 19.672 7.902 1 98.12 55 ARG B C 1
ATOM 1452 O O . ARG B 1 55 ? -5.684 20.641 7.398 1 98.12 55 ARG B O 1
ATOM 1459 N N . TYR B 1 56 ? -5.715 18.562 8.148 1 98.69 56 TYR B N 1
ATOM 1460 C CA . TYR B 1 56 ? -4.309 18.328 7.855 1 98.69 56 TYR B CA 1
ATOM 1461 C C . TYR B 1 56 ? -4.031 18.453 6.363 1 98.69 56 TYR B C 1
ATOM 1463 O O . TYR B 1 56 ? -3.078 19.141 5.961 1 98.69 56 TYR B O 1
ATOM 1471 N N . SER B 1 57 ? -4.844 17.875 5.523 1 98.44 57 SER B N 1
ATOM 1472 C CA . SER B 1 57 ? -4.609 17.766 4.09 1 98.44 57 SER B CA 1
ATOM 1473 C C . SER B 1 57 ? -4.633 19.141 3.422 1 98.44 57 SER B C 1
ATOM 1475 O O . SER B 1 57 ? -3.943 19.359 2.426 1 98.44 57 SER B O 1
ATOM 1477 N N . ARG B 1 58 ? -5.375 20.047 4.016 1 96.75 58 ARG B N 1
ATOM 1478 C CA . ARG B 1 58 ? -5.438 21.391 3.467 1 96.75 58 ARG B CA 1
ATOM 1479 C C . ARG B 1 58 ? -4.055 22.031 3.42 1 96.75 58 ARG B C 1
ATOM 1481 O O . ARG B 1 58 ? -3.672 22.625 2.412 1 96.75 58 ARG B O 1
ATOM 1488 N N . THR B 1 59 ? -3.402 21.844 4.367 1 98 59 THR B N 1
ATOM 1489 C CA . THR B 1 59 ? -2.043 22.375 4.426 1 98 59 THR B CA 1
ATOM 1490 C C . THR B 1 59 ? -1.072 21.453 3.693 1 98 59 THR B C 1
ATOM 1492 O O . THR B 1 59 ? -0.257 21.906 2.891 1 98 59 THR B O 1
ATOM 1495 N N . ALA B 1 60 ? -1.146 20.141 3.934 1 98.31 60 ALA B N 1
ATOM 1496 C CA . ALA B 1 60 ? -0.198 19.156 3.406 1 98.31 60 ALA B CA 1
ATOM 1497 C C . ALA B 1 60 ? -0.181 19.188 1.881 1 98.31 60 ALA B C 1
ATOM 1499 O O . ALA B 1 60 ? 0.884 19.094 1.265 1 98.31 60 ALA B O 1
ATOM 1500 N N . LEU B 1 61 ? -1.347 19.312 1.284 1 98.12 61 LEU B N 1
ATOM 1501 C CA . LEU B 1 61 ? -1.435 19.297 -0.172 1 98.12 61 LEU B CA 1
ATOM 1502 C C . LEU B 1 61 ? -0.69 20.484 -0.777 1 98.12 61 LEU B C 1
ATOM 1504 O O . LEU B 1 61 ? 0.04 20.328 -1.759 1 98.12 61 LEU B O 1
ATOM 1508 N N . ALA B 1 62 ? -0.884 21.625 -0.184 1 98.25 62 ALA B N 1
ATOM 1509 C CA . ALA B 1 62 ? -0.171 22.812 -0.653 1 98.25 62 ALA B CA 1
ATOM 1510 C C . ALA B 1 62 ? 1.339 22.625 -0.517 1 98.25 62 ALA B C 1
ATOM 1512 O O . ALA B 1 62 ? 2.1 23.016 -1.405 1 98.25 62 ALA B O 1
ATOM 1513 N N . LYS B 1 63 ? 1.777 22.078 0.538 1 98.75 63 LYS B N 1
ATOM 1514 C CA . LYS B 1 63 ? 3.201 21.844 0.766 1 98.75 63 LYS B CA 1
ATOM 1515 C C . LYS B 1 63 ? 3.758 20.812 -0.208 1 98.75 63 LYS B C 1
ATOM 1517 O O . LYS B 1 63 ? 4.859 20.984 -0.738 1 98.75 63 LYS B O 1
ATOM 1522 N N . VAL B 1 64 ? 2.998 19.719 -0.452 1 98.69 64 VAL B N 1
ATOM 1523 C CA . VAL B 1 64 ? 3.377 18.719 -1.444 1 98.69 64 VAL B CA 1
ATOM 1524 C C . VAL B 1 64 ? 3.596 19.391 -2.799 1 98.69 64 VAL B C 1
ATOM 1526 O O . VAL B 1 64 ? 4.656 19.25 -3.408 1 98.69 64 VAL B O 1
ATOM 1529 N N . GLN B 1 65 ? 2.67 20.188 -3.209 1 98.38 65 GLN B N 1
ATOM 1530 C CA . GLN B 1 65 ? 2.758 20.875 -4.496 1 98.38 65 GLN B CA 1
ATOM 1531 C C . GLN B 1 65 ? 3.914 21.875 -4.516 1 98.38 65 GLN B C 1
ATOM 1533 O O . GLN B 1 65 ? 4.594 22.016 -5.535 1 98.38 65 GLN B O 1
ATOM 1538 N N . GLY B 1 66 ? 4.094 22.516 -3.426 1 98.38 66 GLY B N 1
ATOM 1539 C CA . GLY B 1 66 ? 5.129 23.516 -3.316 1 98.38 66 GLY B CA 1
ATOM 1540 C C . GLY B 1 66 ? 6.523 22.984 -3.557 1 98.38 66 GLY B C 1
ATOM 1541 O O . GLY B 1 66 ? 7.406 23.703 -4.027 1 98.38 66 GLY B O 1
ATOM 1542 N N . VAL B 1 67 ? 6.734 21.688 -3.293 1 98.62 67 VAL B N 1
ATOM 1543 C CA . VAL B 1 67 ? 8.062 21.109 -3.471 1 98.62 67 VAL B CA 1
ATOM 1544 C C . VAL B 1 67 ? 8.086 20.266 -4.746 1 98.62 67 VAL B C 1
ATOM 1546 O O . VAL B 1 67 ? 9.008 19.469 -4.957 1 98.62 67 VAL B O 1
ATOM 1549 N N . GLY B 1 68 ? 7.02 20.375 -5.504 1 98.44 68 GLY B N 1
ATOM 1550 C CA . GLY B 1 68 ? 6.965 19.672 -6.777 1 98.44 68 GLY B CA 1
ATOM 1551 C C . GLY B 1 68 ? 6.355 18.297 -6.672 1 98.44 68 GLY B C 1
ATOM 1552 O O . GLY B 1 68 ? 6.41 17.516 -7.621 1 98.44 68 GLY B O 1
ATOM 1553 N N . GLY B 1 69 ? 5.797 18 -5.586 1 98.62 69 GLY B N 1
ATOM 1554 C CA . GLY B 1 69 ? 5.109 16.734 -5.418 1 98.62 69 GLY B CA 1
ATOM 1555 C C . GLY B 1 69 ? 3.725 16.719 -6.035 1 98.62 69 GLY B C 1
ATOM 1556 O O . GLY B 1 69 ? 3.193 17.766 -6.41 1 98.62 69 GLY B O 1
ATOM 1557 N N . ARG B 1 70 ? 3.199 15.5 -6.156 1 98.12 70 ARG B N 1
ATOM 1558 C CA . ARG B 1 70 ? 1.844 15.336 -6.672 1 98.12 70 ARG B CA 1
ATOM 1559 C C . ARG B 1 70 ? 1.213 14.047 -6.152 1 98.12 70 ARG B C 1
ATOM 1561 O O . ARG B 1 70 ? 1.884 13.016 -6.055 1 98.12 70 ARG B O 1
ATOM 1568 N N . VAL B 1 71 ? -0.045 14.125 -5.84 1 97.94 71 VAL B N 1
ATOM 1569 C CA . VAL B 1 71 ? -0.832 12.938 -5.531 1 97.94 71 VAL B CA 1
ATOM 1570 C C . VAL B 1 71 ? -1.191 12.203 -6.82 1 97.94 71 VAL B C 1
ATOM 1572 O O . VAL B 1 71 ? -1.937 12.734 -7.652 1 97.94 71 VAL B O 1
ATOM 1575 N N . GLU B 1 72 ? -0.757 11 -6.941 1 97.75 72 GLU B N 1
ATOM 1576 C CA . GLU B 1 72 ? -1.009 10.25 -8.164 1 97.75 72 GLU B CA 1
ATOM 1577 C C . GLU B 1 72 ? -2.264 9.391 -8.039 1 97.75 72 GLU B C 1
ATOM 1579 O O . GLU B 1 72 ? -2.918 9.086 -9.039 1 97.75 72 GLU B O 1
ATOM 1584 N N . LEU B 1 73 ? -2.523 9.031 -6.887 1 98.25 73 LEU B N 1
ATOM 1585 C CA . LEU B 1 73 ? -3.662 8.148 -6.648 1 98.25 73 LEU B CA 1
ATOM 1586 C C . LEU B 1 73 ? -4.219 8.344 -5.246 1 98.25 73 LEU B C 1
ATOM 1588 O O . LEU B 1 73 ? -3.461 8.438 -4.277 1 98.25 73 LEU B O 1
ATOM 1592 N N . LEU B 1 74 ? -5.41 8.523 -5.133 1 98.12 74 LEU B N 1
ATOM 1593 C CA . LEU B 1 74 ? -6.199 8.414 -3.912 1 98.12 74 LEU B CA 1
ATOM 1594 C C . LEU B 1 74 ? -7.324 7.398 -4.082 1 98.12 74 LEU B C 1
ATOM 1596 O O . LEU B 1 74 ? -8.195 7.566 -4.941 1 98.12 74 LEU B O 1
ATOM 1600 N N . ALA B 1 75 ? -7.309 6.336 -3.307 1 98.56 75 ALA B N 1
ATOM 1601 C CA . ALA B 1 75 ? -8.297 5.266 -3.432 1 98.56 75 ALA B CA 1
ATOM 1602 C C . ALA B 1 75 ? -8.852 4.871 -2.066 1 98.56 75 ALA B C 1
ATOM 1604 O O . ALA B 1 75 ? -8.156 4.965 -1.054 1 98.56 75 ALA B O 1
ATOM 1605 N N . ALA B 1 76 ? -10.109 4.508 -2.037 1 98.38 76 ALA B N 1
ATOM 1606 C CA . ALA B 1 76 ? -10.703 3.943 -0.827 1 98.38 76 ALA B CA 1
ATOM 1607 C C . ALA B 1 76 ? -10.297 2.486 -0.642 1 98.38 76 ALA B C 1
ATOM 1609 O O . ALA B 1 76 ? -10.531 1.65 -1.519 1 98.38 76 ALA B O 1
ATOM 1610 N N . ALA B 1 77 ? -9.594 2.205 0.478 1 98.62 77 ALA B N 1
ATOM 1611 C CA . ALA B 1 77 ? -9.328 0.812 0.827 1 98.62 77 ALA B CA 1
ATOM 1612 C C . ALA B 1 77 ? -10.562 0.154 1.442 1 98.62 77 ALA B C 1
ATOM 1614 O O . ALA B 1 77 ? -11.164 0.695 2.375 1 98.62 77 ALA B O 1
ATOM 1615 N N . GLN B 1 78 ? -10.898 -1.03 0.954 1 98.31 78 GLN B N 1
ATOM 1616 C CA . GLN B 1 78 ? -12.164 -1.627 1.369 1 98.31 78 GLN B CA 1
ATOM 1617 C C . GLN B 1 78 ? -11.93 -2.857 2.24 1 98.31 78 GLN B C 1
ATOM 1619 O O . GLN B 1 78 ? -12.586 -3.029 3.27 1 98.31 78 GLN B O 1
ATOM 1624 N N . VAL B 1 79 ? -11.023 -3.758 1.815 1 98.19 79 VAL B N 1
ATOM 1625 C CA . VAL B 1 79 ? -10.867 -5.039 2.494 1 98.19 79 VAL B CA 1
ATOM 1626 C C . VAL B 1 79 ? -9.406 -5.488 2.418 1 98.19 79 VAL B C 1
ATOM 1628 O O . VAL B 1 79 ? -8.773 -5.383 1.364 1 98.19 79 VAL B O 1
ATOM 1631 N N . ALA B 1 80 ? -8.852 -5.93 3.518 1 98.38 80 ALA B N 1
ATOM 1632 C CA . ALA B 1 80 ? -7.559 -6.609 3.523 1 98.38 80 ALA B CA 1
ATOM 1633 C C . ALA B 1 80 ? -7.723 -8.109 3.303 1 98.38 80 ALA B C 1
ATOM 1635 O O . ALA B 1 80 ? -7.961 -8.859 4.254 1 98.38 80 ALA B O 1
ATOM 1636 N N . LEU B 1 81 ? -7.559 -8.539 2.1 1 98.56 81 LEU B N 1
ATOM 1637 C CA . LEU B 1 81 ? -7.777 -9.938 1.729 1 98.56 81 LEU B CA 1
ATOM 1638 C C . LEU B 1 81 ? -6.676 -10.828 2.293 1 98.56 81 LEU B C 1
ATOM 1640 O O . LEU B 1 81 ? -6.941 -11.945 2.732 1 98.56 81 LEU B O 1
ATOM 1644 N N . ILE B 1 82 ? -5.441 -10.414 2.168 1 98.69 82 ILE B N 1
ATOM 1645 C CA . ILE B 1 82 ? -4.309 -11.055 2.828 1 98.69 82 ILE B CA 1
ATOM 1646 C C . ILE B 1 82 ? -3.637 -10.062 3.775 1 98.69 82 ILE B C 1
ATOM 1648 O O . ILE B 1 82 ? -3.047 -9.07 3.334 1 98.69 82 ILE B O 1
ATOM 1652 N N . ALA B 1 83 ? -3.709 -10.273 5.008 1 97.94 83 ALA B N 1
ATOM 1653 C CA . ALA B 1 83 ? -3.148 -9.477 6.09 1 97.94 83 ALA B CA 1
ATOM 1654 C C . ALA B 1 83 ? -3.385 -10.141 7.441 1 97.94 83 ALA B C 1
ATOM 1656 O O . ALA B 1 83 ? -4.215 -11.047 7.559 1 97.94 83 ALA B O 1
ATOM 1657 N N . PRO B 1 84 ? -2.602 -9.758 8.477 1 95.56 84 PRO B N 1
ATOM 1658 C CA . PRO B 1 84 ? -2.967 -10.211 9.82 1 95.56 84 PRO B CA 1
ATOM 1659 C C . PRO B 1 84 ? -4.402 -9.852 10.195 1 95.56 84 PRO B C 1
ATOM 1661 O O . PRO B 1 84 ? -4.922 -8.828 9.75 1 95.56 84 PRO B O 1
ATOM 1664 N N . ALA B 1 85 ? -4.957 -10.742 11.055 1 91.31 85 ALA B N 1
ATOM 1665 C CA . ALA B 1 85 ? -6.309 -10.469 11.539 1 91.31 85 ALA B CA 1
ATOM 1666 C C . ALA B 1 85 ? -6.391 -9.094 12.195 1 91.31 85 ALA B C 1
ATOM 1668 O O . ALA B 1 85 ? -5.512 -8.719 12.984 1 91.31 85 ALA B O 1
ATOM 1669 N N . GLY B 1 86 ? -7.34 -8.297 11.805 1 90.69 86 GLY B N 1
ATOM 1670 C CA . GLY B 1 86 ? -7.57 -7.004 12.422 1 90.69 86 GLY B CA 1
ATOM 1671 C C . GLY B 1 86 ? -6.953 -5.855 11.656 1 90.69 86 GLY B C 1
ATOM 1672 O O . GLY B 1 86 ? -7.289 -4.691 11.891 1 90.69 86 GLY B O 1
ATOM 1673 N N . GLU B 1 87 ? -5.992 -6.16 10.742 1 95.62 87 GLU B N 1
ATOM 1674 C CA . GLU B 1 87 ? -5.445 -5.082 9.922 1 95.62 87 GLU B CA 1
ATOM 1675 C C . GLU B 1 87 ? -6.48 -4.562 8.93 1 95.62 87 GLU B C 1
ATOM 1677 O O . GLU B 1 87 ? -7.062 -5.34 8.172 1 95.62 87 GLU B O 1
ATOM 1682 N N . GLN B 1 88 ? -6.711 -3.289 9.039 1 96.56 88 GLN B N 1
ATOM 1683 C CA . GLN B 1 88 ? -7.668 -2.615 8.172 1 96.56 88 GLN B CA 1
ATOM 1684 C C . GLN B 1 88 ? -7.172 -1.226 7.777 1 96.56 88 GLN B C 1
ATOM 1686 O O . GLN B 1 88 ? -6.547 -0.534 8.586 1 96.56 88 GLN B O 1
ATOM 1691 N N . TRP B 1 89 ? -7.52 -0.875 6.598 1 98.69 89 TRP B N 1
ATOM 1692 C CA . TRP B 1 89 ? -7.176 0.448 6.09 1 98.69 89 TRP B CA 1
ATOM 1693 C C . TRP B 1 89 ? -8.398 1.139 5.496 1 98.69 89 TRP B C 1
ATOM 1695 O O . TRP B 1 89 ? -9.312 0.476 5 1 98.69 89 TRP B O 1
ATOM 1705 N N . ASP B 1 90 ? -8.367 2.496 5.531 1 98.75 90 ASP B N 1
ATOM 1706 C CA . ASP B 1 90 ? -9.477 3.27 4.984 1 98.75 90 ASP B CA 1
ATOM 1707 C C . ASP B 1 90 ? -9.102 3.906 3.65 1 98.75 90 ASP B C 1
ATOM 1709 O O . ASP B 1 90 ? -9.945 4.055 2.764 1 98.75 90 ASP B O 1
ATOM 1713 N N . GLU B 1 91 ? -7.816 4.297 3.498 1 98.69 91 GLU B N 1
ATOM 1714 C CA . GLU B 1 91 ? -7.395 4.98 2.281 1 98.69 91 GLU B CA 1
ATOM 1715 C C . GLU B 1 91 ? -5.984 4.566 1.874 1 98.69 91 GLU B C 1
ATO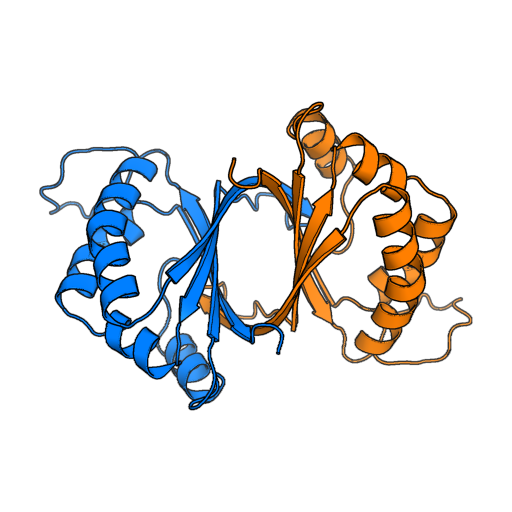M 1717 O O . GLU B 1 91 ? -5.164 4.223 2.727 1 98.69 91 GLU B O 1
ATOM 1722 N N . LEU B 1 92 ? -5.828 4.551 0.645 1 98.75 92 LEU B N 1
ATOM 1723 C CA . LEU B 1 92 ? -4.547 4.391 -0.032 1 98.75 92 LEU B CA 1
ATOM 1724 C C . LEU B 1 92 ? -4.184 5.648 -0.817 1 98.75 92 LEU B C 1
ATOM 1726 O O . LEU B 1 92 ? -4.992 6.145 -1.604 1 98.75 92 LEU B O 1
ATOM 1730 N N . LEU B 1 93 ? -3.029 6.238 -0.574 1 98.69 93 LEU B N 1
ATOM 1731 C CA . LEU B 1 93 ? -2.518 7.379 -1.325 1 98.69 93 LEU B CA 1
ATOM 1732 C C . LEU B 1 93 ? -1.135 7.078 -1.896 1 98.69 93 LEU B C 1
ATOM 1734 O O . LEU B 1 93 ? -0.283 6.516 -1.205 1 98.69 93 LEU B O 1
ATOM 1738 N N . LEU B 1 94 ? -0.949 7.414 -3.119 1 98.75 94 LEU B N 1
ATOM 1739 C CA . LEU B 1 94 ? 0.374 7.453 -3.734 1 98.75 94 LEU B CA 1
ATOM 1740 C C . LEU B 1 94 ? 0.777 8.883 -4.07 1 98.75 94 LEU B C 1
ATOM 1742 O O . LEU B 1 94 ? 0.077 9.57 -4.82 1 98.75 94 LEU B O 1
ATOM 1746 N N . VAL B 1 95 ? 1.878 9.273 -3.51 1 98.81 95 VAL B N 1
ATOM 1747 C CA . VAL B 1 95 ? 2.371 10.625 -3.734 1 98.81 95 VAL B CA 1
ATOM 1748 C C . VAL B 1 95 ? 3.764 10.57 -4.359 1 98.81 95 VAL B C 1
ATOM 1750 O O . VAL B 1 95 ? 4.648 9.875 -3.854 1 98.81 95 VAL B O 1
ATOM 1753 N N . ARG B 1 96 ? 3.992 11.266 -5.387 1 98.69 96 ARG B N 1
ATOM 1754 C CA . ARG B 1 96 ? 5.277 11.328 -6.07 1 98.69 96 ARG B CA 1
ATOM 1755 C C . ARG B 1 96 ? 6.016 12.625 -5.746 1 98.69 96 ARG B C 1
ATOM 1757 O O . ARG B 1 96 ? 5.402 13.688 -5.68 1 98.69 96 ARG B O 1
ATOM 1764 N N . TYR B 1 97 ? 7.254 12.508 -5.57 1 98.81 97 TYR B N 1
ATOM 1765 C CA . TYR B 1 97 ? 8.148 13.648 -5.398 1 98.81 97 TYR B CA 1
ATOM 1766 C C . TYR B 1 97 ? 9.297 13.602 -6.406 1 98.81 97 TYR B C 1
ATOM 1768 O O . TYR B 1 97 ? 9.75 12.523 -6.785 1 98.81 97 TYR B O 1
ATOM 1776 N N . PRO B 1 98 ? 9.758 14.766 -6.781 1 98.56 98 PRO B N 1
ATOM 1777 C CA . PRO B 1 98 ? 10.852 14.758 -7.762 1 98.56 98 PRO B CA 1
ATOM 1778 C C . PRO B 1 98 ? 12.148 14.18 -7.199 1 98.56 98 PRO B C 1
ATOM 1780 O O . PRO B 1 98 ? 12.906 13.539 -7.926 1 98.56 98 PRO B O 1
ATOM 1783 N N . LEU B 1 99 ? 12.414 14.469 -5.898 1 98.56 99 LEU B N 1
ATOM 1784 C CA . LEU B 1 99 ? 13.602 14 -5.195 1 98.56 99 LEU B CA 1
ATOM 1785 C C . LEU B 1 99 ? 13.289 13.727 -3.727 1 98.56 99 LEU B C 1
ATOM 1787 O O . LEU B 1 99 ? 12.344 14.289 -3.174 1 98.56 99 LEU B O 1
ATOM 1791 N N . LYS B 1 100 ? 14.156 12.898 -3.145 1 98.62 100 LYS B N 1
ATOM 1792 C CA . LYS B 1 100 ? 13.984 12.672 -1.714 1 98.62 100 LYS B CA 1
ATOM 1793 C C . LYS B 1 100 ? 14.164 13.961 -0.924 1 98.62 100 LYS B C 1
ATOM 1795 O O . LYS B 1 100 ? 13.516 14.164 0.103 1 98.62 100 LYS B O 1
ATOM 1800 N N . ALA B 1 101 ? 15.008 14.859 -1.392 1 98.56 101 ALA B N 1
ATOM 1801 C CA . ALA B 1 101 ? 15.258 16.125 -0.702 1 98.56 101 ALA B CA 1
ATOM 1802 C C . ALA B 1 101 ? 13.992 16.984 -0.656 1 98.56 101 ALA B C 1
ATOM 1804 O O . ALA B 1 101 ? 13.758 17.703 0.313 1 98.56 101 ALA B O 1
ATOM 1805 N N . ALA B 1 102 ? 13.188 16.938 -1.702 1 98.75 102 ALA B N 1
ATOM 1806 C CA . ALA B 1 102 ? 11.922 17.656 -1.724 1 98.75 102 ALA B CA 1
ATOM 1807 C C . ALA B 1 102 ? 10.992 17.172 -0.617 1 98.75 102 ALA B C 1
ATOM 1809 O O . ALA B 1 102 ? 10.414 17.969 0.116 1 98.75 102 ALA B O 1
ATOM 1810 N N . PHE B 1 103 ? 10.938 15.914 -0.493 1 98.81 103 PHE B N 1
ATOM 1811 C CA . PHE B 1 103 ? 10.109 15.297 0.535 1 98.81 103 PHE B CA 1
ATOM 1812 C C . PHE B 1 103 ? 10.617 15.656 1.927 1 98.81 103 PHE B C 1
ATOM 1814 O O . PHE B 1 103 ? 9.844 16.094 2.781 1 98.81 103 PHE B O 1
ATOM 1821 N N . LEU B 1 104 ? 11.883 15.492 2.146 1 98.38 104 LEU B N 1
ATOM 1822 C CA . LEU B 1 104 ? 12.469 15.781 3.449 1 98.38 104 LEU B CA 1
ATOM 1823 C C . LEU B 1 104 ? 12.344 17.266 3.777 1 98.38 104 LEU B C 1
ATOM 1825 O O . LEU B 1 104 ? 12.125 17.641 4.934 1 98.38 104 LEU B O 1
ATOM 1829 N N . GLY B 1 105 ? 12.539 18.062 2.744 1 97.69 105 GLY B N 1
ATOM 1830 C CA . GLY B 1 105 ? 12.336 19.5 2.938 1 97.69 105 GLY B CA 1
ATOM 1831 C C . GLY B 1 105 ? 10.93 19.844 3.398 1 97.69 105 GLY B C 1
ATOM 1832 O O . GLY B 1 105 ? 10.75 20.703 4.266 1 97.69 105 GLY B O 1
ATOM 1833 N N . MET B 1 106 ? 10.008 19.156 2.824 1 98.56 106 MET B N 1
ATOM 1834 C CA . MET B 1 106 ? 8.625 19.375 3.23 1 98.56 106 MET B CA 1
ATOM 1835 C C . MET B 1 106 ? 8.414 18.953 4.68 1 98.56 106 MET B C 1
ATOM 1837 O O . MET B 1 106 ? 7.766 19.656 5.453 1 98.56 106 MET B O 1
ATOM 1841 N N . LEU B 1 107 ? 8.961 17.844 5.066 1 97.38 107 LEU B N 1
ATOM 1842 C CA . LEU B 1 107 ? 8.812 17.344 6.43 1 97.38 107 LEU B CA 1
ATOM 1843 C C . LEU B 1 107 ? 9.367 18.344 7.441 1 97.38 107 LEU B C 1
ATOM 1845 O O . LEU B 1 107 ? 8.883 18.422 8.57 1 97.38 107 LEU B O 1
ATOM 1849 N N . ALA B 1 108 ? 10.305 19.078 7.016 1 96.62 108 ALA B N 1
ATOM 1850 C CA . ALA B 1 108 ? 10.977 20 7.922 1 96.62 108 ALA B CA 1
ATOM 1851 C C . ALA B 1 108 ? 10.289 21.359 7.934 1 96.62 108 ALA B C 1
ATOM 1853 O O . ALA B 1 108 ? 10.609 22.219 8.758 1 96.62 108 ALA B O 1
ATOM 1854 N N . ASP B 1 109 ? 9.375 21.594 7.059 1 98.06 109 ASP B N 1
ATOM 1855 C CA . ASP B 1 109 ? 8.672 22.859 6.961 1 98.06 109 ASP B CA 1
ATOM 1856 C C . ASP B 1 109 ? 7.844 23.125 8.211 1 98.06 109 ASP B C 1
ATOM 1858 O O . ASP B 1 109 ? 7.016 22.297 8.602 1 98.06 109 ASP B O 1
ATOM 1862 N N . PRO B 1 110 ? 8.023 24.312 8.844 1 97.88 110 PRO B N 1
ATOM 1863 C CA . PRO B 1 110 ? 7.328 24.578 10.109 1 97.88 110 PRO B CA 1
ATOM 1864 C C . PRO B 1 110 ? 5.809 24.578 9.961 1 97.88 110 PRO B C 1
ATOM 1866 O O . PRO B 1 110 ? 5.094 24.172 10.883 1 97.88 110 PRO B O 1
ATOM 1869 N N . GLU B 1 111 ? 5.34 25.094 8.898 1 98.12 111 GLU B N 1
ATOM 1870 C CA . GLU B 1 111 ? 3.895 25.078 8.68 1 98.12 111 GLU B CA 1
ATOM 1871 C C . GLU B 1 111 ? 3.375 23.641 8.523 1 98.12 111 GLU B C 1
ATOM 1873 O O . GLU B 1 111 ? 2.301 23.312 9.023 1 98.12 111 GLU B O 1
ATOM 1878 N N . TYR B 1 112 ? 4.102 22.859 7.785 1 98.44 112 TYR B N 1
ATOM 1879 C CA . TYR B 1 112 ? 3.744 21.438 7.652 1 98.44 112 TYR B CA 1
ATOM 1880 C C . TYR B 1 112 ? 3.74 20.75 9.008 1 98.44 112 TYR B C 1
ATOM 1882 O O . TYR B 1 112 ? 2.771 20.078 9.367 1 98.44 112 TYR B O 1
ATOM 1890 N N . ARG B 1 113 ? 4.766 20.984 9.758 1 97.56 113 ARG B N 1
ATOM 1891 C CA . ARG B 1 113 ? 4.898 20.359 11.078 1 97.56 113 ARG B CA 1
ATOM 1892 C C . ARG B 1 113 ? 3.746 20.766 11.984 1 97.56 113 ARG B C 1
ATOM 1894 O O . ARG B 1 113 ? 3.234 19.953 12.75 1 97.56 113 ARG B O 1
ATOM 1901 N N . ALA B 1 114 ? 3.373 21.969 11.906 1 96.94 114 ALA B N 1
ATOM 1902 C CA . ALA B 1 114 ? 2.268 22.453 12.734 1 96.94 114 ALA B CA 1
ATOM 1903 C C . ALA B 1 114 ? 0.966 21.734 12.375 1 96.94 114 ALA B C 1
ATOM 1905 O O . ALA B 1 114 ? 0.122 21.5 13.242 1 96.94 114 ALA B O 1
ATOM 1906 N N . ALA B 1 115 ? 0.842 21.391 11.133 1 97.69 115 ALA B N 1
ATOM 1907 C CA . ALA B 1 115 ? -0.389 20.75 10.672 1 97.69 115 ALA B CA 1
ATOM 1908 C C . ALA B 1 115 ? -0.44 19.281 11.086 1 97.69 115 ALA B C 1
ATOM 1910 O O . ALA B 1 115 ? -1.509 18.672 11.094 1 97.69 115 ALA B O 1
ATOM 1911 N N . THR B 1 116 ? 0.695 18.656 11.477 1 97.5 116 THR B N 1
ATOM 1912 C CA . THR B 1 116 ? 0.766 17.219 11.727 1 97.5 116 THR B CA 1
ATOM 1913 C C . THR B 1 116 ? -0.043 16.844 12.969 1 97.5 116 THR B C 1
ATOM 1915 O O . THR B 1 116 ? -0.381 15.672 13.164 1 97.5 116 THR B O 1
ATOM 1918 N N . VAL B 1 117 ? -0.389 17.828 13.828 1 97.06 117 VAL B N 1
ATOM 1919 C CA . VAL B 1 117 ? -1.217 17.531 15 1 97.06 117 VAL B CA 1
ATOM 1920 C C . VAL B 1 117 ? -2.566 16.984 14.547 1 97.06 117 VAL B C 1
ATOM 1922 O O . VAL B 1 117 ? -3.125 16.094 15.203 1 97.06 117 VAL B O 1
ATOM 1925 N N . HIS B 1 118 ? -3.111 17.469 13.391 1 98.38 118 HIS B N 1
ATOM 1926 C CA . HIS B 1 118 ? -4.375 16.984 12.844 1 98.38 118 HIS B CA 1
ATOM 1927 C C . HIS B 1 118 ? -4.23 15.562 12.305 1 98.38 118 HIS B C 1
ATOM 1929 O O . HIS B 1 118 ? -5.121 14.727 12.5 1 98.38 118 HIS B O 1
ATOM 1935 N N . ARG B 1 119 ? -3.096 15.281 11.641 1 98.69 119 ARG B N 1
ATOM 1936 C CA . ARG B 1 119 ? -2.842 13.945 11.117 1 98.69 119 ARG B CA 1
ATOM 1937 C C . ARG B 1 119 ? -2.748 12.922 12.25 1 98.69 119 ARG B C 1
ATOM 1939 O O . ARG B 1 119 ? -3.377 11.867 12.195 1 98.69 119 ARG B O 1
ATOM 1946 N N . THR B 1 120 ? -1.996 13.266 13.273 1 98 120 THR B N 1
ATOM 1947 C CA . THR B 1 120 ? -1.807 12.375 14.414 1 98 120 THR B CA 1
ATOM 1948 C C . THR B 1 120 ? -3.127 12.141 15.141 1 98 120 THR B C 1
ATOM 1950 O O . THR B 1 120 ? -3.43 11.016 15.539 1 98 120 THR B O 1
ATOM 1953 N N . ALA B 1 121 ? -3.891 13.188 15.273 1 98.31 121 ALA B N 1
ATOM 1954 C CA . ALA B 1 121 ? -5.188 13.07 15.93 1 98.31 121 ALA B CA 1
ATOM 1955 C C . ALA B 1 121 ? -6.141 12.203 15.109 1 98.31 121 ALA B C 1
ATOM 1957 O O . ALA B 1 121 ? -7 11.516 15.656 1 98.31 121 ALA B O 1
ATOM 1958 N N . ALA B 1 122 ? -6.043 12.227 13.836 1 98.88 122 ALA B N 1
ATOM 1959 C CA . ALA B 1 122 ? -6.973 11.633 12.883 1 98.88 122 ALA B CA 1
ATOM 1960 C C . ALA B 1 122 ? -6.805 10.117 12.828 1 98.88 122 ALA B C 1
ATOM 1962 O O . ALA B 1 122 ? -7.777 9.383 12.641 1 98.88 122 ALA B O 1
ATOM 1963 N N . LEU B 1 123 ? -5.527 9.656 13.031 1 98.81 123 LEU B N 1
ATOM 1964 C CA . LEU B 1 123 ? -5.211 8.32 12.555 1 98.81 123 LEU B CA 1
ATOM 1965 C C . LEU B 1 123 ? -5.145 7.328 13.711 1 98.81 123 LEU B C 1
ATOM 1967 O O . LEU B 1 123 ? -4.555 7.625 14.758 1 98.81 123 LEU B O 1
ATOM 1971 N N . ALA B 1 124 ? -5.762 6.191 13.508 1 98.69 124 ALA B N 1
ATOM 1972 C CA . ALA B 1 124 ? -5.617 5.051 14.406 1 98.69 124 ALA B CA 1
ATOM 1973 C C . ALA B 1 124 ? -4.359 4.254 14.078 1 98.69 124 ALA B C 1
ATOM 1975 O O . ALA B 1 124 ? -3.764 3.631 14.961 1 98.69 124 ALA B O 1
ATOM 1976 N N . ASP B 1 125 ? -3.996 4.246 12.828 1 98.56 125 ASP B N 1
ATOM 1977 C CA . ASP B 1 125 ? -2.812 3.57 12.312 1 98.56 125 ASP B CA 1
ATOM 1978 C C . ASP B 1 125 ? -2.441 4.098 10.93 1 98.56 125 ASP B C 1
ATOM 1980 O O . ASP B 1 125 ? -3.271 4.707 10.25 1 98.56 125 ASP B O 1
ATOM 1984 N N . SER B 1 126 ? -1.174 3.861 10.547 1 98.75 126 SER B N 1
ATOM 1985 C CA . SER B 1 126 ? -0.758 4.301 9.219 1 98.75 126 SER B CA 1
ATOM 1986 C C . SER B 1 126 ? 0.473 3.537 8.742 1 98.75 126 SER B C 1
ATOM 1988 O O . SER B 1 126 ? 1.133 2.859 9.531 1 98.75 126 SER B O 1
ATOM 1990 N N . ARG B 1 127 ? 0.677 3.541 7.512 1 98.81 127 ARG B N 1
ATOM 1991 C CA . ARG B 1 127 ? 1.942 3.193 6.875 1 98.81 127 ARG B CA 1
ATOM 1992 C C . ARG B 1 127 ? 2.408 4.305 5.938 1 98.81 127 ARG B C 1
ATOM 1994 O O . ARG B 1 127 ? 1.594 4.926 5.25 1 98.81 127 ARG B O 1
ATOM 2001 N N . LEU B 1 128 ? 3.652 4.523 5.93 1 98.88 128 LEU B N 1
ATOM 2002 C CA . LEU B 1 128 ? 4.328 5.34 4.926 1 98.88 128 LEU B CA 1
ATOM 2003 C C . LEU B 1 128 ? 5.562 4.621 4.383 1 98.88 128 LEU B C 1
ATOM 2005 O O . LEU B 1 128 ? 6.535 4.414 5.109 1 98.88 128 LEU B O 1
ATOM 2009 N N . ILE B 1 129 ? 5.516 4.227 3.148 1 98.88 129 ILE B N 1
ATOM 2010 C CA . ILE B 1 129 ? 6.543 3.391 2.537 1 98.88 129 ILE B CA 1
ATOM 2011 C C . ILE B 1 129 ? 7.156 4.117 1.341 1 98.88 129 ILE B C 1
ATOM 2013 O O . ILE B 1 129 ? 6.441 4.539 0.431 1 98.88 129 ILE B O 1
ATOM 2017 N N . GLY B 1 130 ? 8.5 4.25 1.392 1 98.88 130 GLY B N 1
ATOM 2018 C CA . GLY B 1 130 ? 9.227 4.832 0.275 1 98.88 130 GLY B CA 1
ATOM 2019 C C . GLY B 1 130 ? 9.531 3.834 -0.825 1 98.88 130 GLY B C 1
ATOM 2020 O O . GLY B 1 130 ? 10.109 2.775 -0.567 1 98.88 130 GLY B O 1
ATOM 2021 N N . CYS B 1 131 ? 9.18 4.195 -2.064 1 98.88 131 CYS B N 1
ATOM 2022 C CA . CYS B 1 131 ? 9.352 3.32 -3.217 1 98.88 131 CYS B CA 1
ATOM 2023 C C . CYS B 1 131 ? 10.07 4.047 -4.352 1 98.88 131 CYS B C 1
ATOM 2025 O O . CYS B 1 131 ? 10.195 5.27 -4.324 1 98.88 131 CYS B O 1
ATOM 2027 N N . LEU B 1 132 ? 10.516 3.229 -5.293 1 98.31 132 LEU B N 1
ATOM 2028 C CA . LEU B 1 132 ? 11.031 3.721 -6.562 1 98.31 132 LEU B CA 1
ATOM 2029 C C . LEU B 1 132 ? 10.023 3.498 -7.688 1 98.31 132 LEU B C 1
ATOM 2031 O O . LEU B 1 132 ? 9.672 2.355 -7.992 1 98.31 132 LEU B O 1
ATOM 2035 N N . PRO B 1 133 ? 9.539 4.617 -8.25 1 94.94 133 PRO B N 1
ATOM 2036 C CA . PRO B 1 133 ? 8.609 4.414 -9.359 1 94.94 133 PRO B CA 1
ATOM 2037 C C . PRO B 1 133 ? 9.266 3.717 -10.555 1 94.94 133 PRO B C 1
ATOM 2039 O O . PRO B 1 133 ? 10.492 3.725 -10.68 1 94.94 133 PRO B O 1
ATOM 2042 N N . PRO B 1 134 ? 8.328 3.061 -11.352 1 88.94 134 PRO B N 1
ATOM 2043 C CA . PRO B 1 134 ? 8.906 2.398 -12.523 1 88.94 134 PRO B CA 1
ATOM 2044 C C . PRO B 1 134 ? 9.555 3.379 -13.492 1 88.94 134 PRO B C 1
ATOM 2046 O O . PRO B 1 134 ? 9.133 4.539 -13.578 1 88.94 134 PRO B O 1
ATOM 2049 N N . GLY B 1 135 ? 10.742 3.074 -14.102 1 74.69 135 GLY B N 1
ATOM 2050 C CA . GLY B 1 135 ? 11.445 3.906 -15.07 1 74.69 135 GLY B CA 1
ATOM 2051 C C . GLY B 1 135 ? 10.688 4.07 -16.375 1 74.69 135 GLY B C 1
ATOM 2052 O O . GLY B 1 135 ? 9.773 3.293 -16.672 1 74.69 135 GLY B O 1
#

Foldseek 3Di:
DFDQDDDPVRVVCCVPPFDFQAKKKKKKFFAWAQWFAAPPPDPDDTDTLVVLVVQLCVQLVVLCVVLPKDWPDKDAFDDDPDDPPPDDTGIIIMMMGGGPVSVVVSVPDPSNVVSSSSSSRTGPHMDIDMGHDDD/DFDQDDDPVRVVCCVPPFDFQAKKKKKKFFAWAQWFAAPPPDPDDTDTLVVLVVQLCVQLVVLCVVLPKDWPDKDAFDDDPDDPPPDDTGIIIMMMGGGPVSVVVSVPDPSNVVSCSSSSRTGPHMDIDMGHDDD

InterPro domains:
  IPR011008 Dimeric alpha-beta barrel [SSF54909] (45-129)

Organism: Aquipseudomonas alcaligenes (strain ATCC 14909 / DSM 50342 / CCUG 1425 / JCM 20561 / NBRC 14159 / NCIMB 9945 / NCTC 10367 / 1577) (NCBI:txid1215092)

Sequence (270 aa):
MPSLNPSREQLAAFAEQMPDDAPILMLNLLRYREAADYPAASEHAPCSGREAYRRYSRTALAKVQGVGGRVELLAAAQVALIAPAGEQWDELLLVRYPLKAAFLGMLADPEYRAATVHRTAALADSRLIGCLPPGMPSLNPSREQLAAFAEQMPDDAPILMLNLLRYREAADYPAASEHAPCSGREAYRRYSRTALAKVQGVGGRVELLAAAQVALIAPAGEQWDELLLVRYPLKAAFLGMLADPEYRAATVHRTAALADSRLIGCLPPG

Secondary structure (DSSP, 8-state):
----S--HHHHHHHHHHS-SSS-EEEEEEEEE-SB----TT--SPP-BHHHHHHHHHHHHHHHHHHTT-EEEEEEEEEEEEESSTT---SEEEEEEES-HHHHHHHHH-HHHHHHHHHHHHHEEEEEEEEEE---/----S--HHHHHHHHHHS-SSS-EEEEEEEEE-SB----TT--SPP-BHHHHHHHHHHHHHHHHHHTT-EEEEEEEEEEEEESSTT---SEEEEEEES-HHHHHHHHH-HHHHHHHHHHHHHEEEEEEEEEE---

Radius of gyration: 19.31 Å; Cα contacts (8 Å, |Δi|>4): 600; chains: 2; bounding box: 41×58×46 Å